Protein AF-A0A662EH16-F1 (afdb_monomer_lite)

Foldseek 3Di:
DDPPDPPPPPVPPLLLWADPVLQVVQVVCCVVVVAPWTKKFKAFAFLPGDDDPNAAADPAQDAPVVLQVVQRNFHKHKYFLVSHPDLLCCFQSQAANRDPCQCQQNVCVVVVVDPDSVRSNVSVVRHGDHHRGTGIMIMHRSNGDSDDGPDIDGDDDCPDDPPDDDPDPPPPPDPPDPPDPDDDDDDDDDDD

Sequence (192 aa):
MWELAEERCTGCGICVRVCPESEEVAERLRSLLGLTRRPVGIRLIAAGGELPKDVPEAPAPLRHCQAVHIASEGGVLLIPVEKQTCFAARAALGMAPLPEKVASGEVPYLHGLARNQQAARIMAEIPKLPPGSIRAEVVGALDRMPLEPDVVVLVVTRSKPCGSSMPSCTIEAAPGSPRTSPGCKPPAGMPR

pLDDT: mean 78.82, std 22.88, range [25.16, 98.19]

Secondary structure (DSSP, 8-state):
-----GGG----S-TTT--HHHHHHHHHHHHHHT-SSPPEEEEEEETTSPPPSSSPBPSS-B-HHHHHHHHHTT-EEEEETTTB--HHHHHHTTSSPPPHHHHTSHHHHHTTSSSSHHHHTHHHHS--PPTTSEEEEEEEEGGG-SS--SEEE------S-TTSS-SS----PPTT-----TT--PPS----

Radius of gyration: 21.5 Å; chains: 1; bounding box: 54×50×52 Å

Structure (mmCIF, N/CA/C/O backbone):
data_AF-A0A662EH16-F1
#
_entry.id   AF-A0A662EH16-F1
#
loop_
_atom_site.group_PDB
_atom_site.id
_atom_site.type_symbol
_atom_site.label_atom_id
_atom_site.label_alt_id
_atom_site.label_comp_id
_atom_site.label_asym_id
_atom_site.label_entity_id
_atom_site.label_seq_id
_atom_site.pdbx_PDB_ins_code
_atom_site.Cartn_x
_atom_site.Cartn_y
_atom_site.Cartn_z
_atom_site.occupancy
_atom_site.B_iso_or_equiv
_atom_site.auth_seq_id
_atom_site.auth_comp_id
_atom_site.auth_asym_id
_atom_site.auth_atom_id
_atom_site.pdbx_PDB_model_num
ATOM 1 N N . MET A 1 1 ? -13.873 -14.533 -10.489 1.00 25.16 1 MET A N 1
ATOM 2 C CA . MET A 1 1 ? -15.242 -14.062 -10.229 1.00 25.16 1 MET A CA 1
ATOM 3 C C . MET A 1 1 ? -15.392 -14.092 -8.720 1.00 25.16 1 MET A C 1
ATOM 5 O O . MET A 1 1 ? -15.518 -15.169 -8.161 1.00 25.16 1 MET A O 1
ATOM 9 N N . TRP A 1 2 ? -15.132 -12.969 -8.058 1.00 25.69 2 TRP A N 1
ATOM 10 C CA . TRP A 1 2 ? -15.336 -12.836 -6.620 1.00 25.69 2 TRP A CA 1
ATOM 11 C C . TRP A 1 2 ? -16.560 -11.936 -6.470 1.00 25.69 2 TRP A C 1
ATOM 13 O O . TRP A 1 2 ? -16.476 -10.729 -6.638 1.00 25.69 2 TRP A O 1
ATOM 23 N N . GLU A 1 3 ? -17.725 -12.544 -6.282 1.00 33.91 3 GLU A N 1
ATOM 24 C CA . GLU A 1 3 ? -18.880 -11.853 -5.712 1.00 33.91 3 GLU A CA 1
ATOM 25 C C . GLU A 1 3 ? -18.588 -11.712 -4.219 1.00 33.91 3 GLU A C 1
ATOM 27 O O . GLU A 1 3 ? -18.753 -12.656 -3.449 1.00 33.91 3 GLU A O 1
ATOM 32 N N . LEU A 1 4 ? -18.053 -10.559 -3.813 1.00 39.12 4 LEU A N 1
ATOM 33 C CA . LEU A 1 4 ? -17.996 -10.178 -2.406 1.00 39.12 4 LEU A CA 1
ATOM 34 C C . LEU A 1 4 ? -19.050 -9.099 -2.159 1.00 39.12 4 LEU A C 1
ATOM 36 O O . LEU A 1 4 ? -18.834 -7.925 -2.428 1.00 39.12 4 LEU A O 1
ATOM 40 N N . ALA A 1 5 ? -20.179 -9.586 -1.643 1.00 37.50 5 ALA A N 1
ATOM 41 C CA . ALA A 1 5 ? -21.040 -8.963 -0.644 1.00 37.50 5 ALA A CA 1
ATOM 42 C C . ALA A 1 5 ? -21.643 -7.576 -0.948 1.00 37.50 5 ALA A C 1
ATOM 44 O O . ALA A 1 5 ? -21.378 -6.612 -0.239 1.00 37.50 5 ALA A O 1
ATOM 45 N N . GLU A 1 6 ? -22.630 -7.522 -1.848 1.00 44.88 6 GLU A N 1
ATOM 46 C CA . GLU A 1 6 ? -23.710 -6.520 -1.723 1.00 44.88 6 GLU A CA 1
ATOM 47 C C . GLU A 1 6 ? -24.517 -6.703 -0.416 1.00 44.88 6 GLU A C 1
ATOM 49 O O . GLU A 1 6 ? -25.142 -5.766 0.073 1.00 44.88 6 GLU A O 1
ATOM 54 N N . GLU A 1 7 ? -24.456 -7.886 0.207 1.00 44.50 7 GLU A N 1
ATOM 55 C CA . GLU A 1 7 ? -25.284 -8.273 1.360 1.00 44.50 7 GLU A CA 1
ATOM 56 C C . GLU A 1 7 ? -24.856 -7.670 2.709 1.00 44.50 7 GLU A C 1
ATOM 58 O O . GLU A 1 7 ? -25.566 -7.824 3.702 1.00 44.50 7 GLU A O 1
ATOM 63 N N . ARG A 1 8 ? -23.702 -6.994 2.779 1.00 49.28 8 ARG A N 1
ATOM 64 C CA . ARG A 1 8 ? -23.211 -6.365 4.022 1.00 49.28 8 ARG A CA 1
ATOM 65 C C . ARG A 1 8 ? -23.310 -4.847 4.018 1.00 49.28 8 ARG A C 1
ATOM 67 O O . ARG A 1 8 ? -23.148 -4.231 5.062 1.00 49.28 8 ARG A O 1
ATOM 74 N N . CYS A 1 9 ? -23.654 -4.234 2.887 1.00 51.03 9 CYS A N 1
ATOM 75 C CA . CYS A 1 9 ? -23.987 -2.820 2.879 1.00 51.03 9 CYS A CA 1
ATOM 76 C C . CYS A 1 9 ? -25.271 -2.618 3.693 1.00 51.03 9 CYS A C 1
ATOM 78 O O . CYS A 1 9 ? -26.365 -2.962 3.252 1.00 51.03 9 CYS A O 1
ATOM 80 N N . THR A 1 10 ? -25.157 -2.021 4.881 1.00 58.16 10 THR A N 1
ATOM 81 C CA . THR A 1 10 ? -26.307 -1.734 5.762 1.00 58.16 10 THR A CA 1
ATOM 82 C C . THR A 1 10 ? -27.331 -0.764 5.156 1.00 58.16 10 THR A C 1
ATOM 84 O O . THR A 1 10 ? -28.332 -0.450 5.797 1.00 58.16 10 THR A O 1
ATOM 87 N N . GLY A 1 11 ? -27.095 -0.240 3.945 1.00 56.75 11 GLY A N 1
ATOM 88 C CA . GLY A 1 11 ? -28.000 0.684 3.261 1.00 56.75 11 GLY A CA 1
ATOM 89 C C . GLY A 1 11 ? -28.197 2.010 4.002 1.00 56.75 11 GLY A C 1
ATOM 90 O O . GLY A 1 11 ? -29.102 2.769 3.668 1.00 56.75 11 GLY A O 1
ATOM 91 N N . CYS A 1 12 ? -27.362 2.311 5.004 1.00 54.22 12 CYS A N 1
ATOM 92 C CA . CYS A 1 12 ? -27.558 3.444 5.909 1.00 54.22 12 CYS A CA 1
ATOM 93 C C . CYS A 1 12 ? -27.419 4.821 5.235 1.00 54.22 12 CYS A C 1
ATOM 95 O O . CYS A 1 12 ? -27.757 5.833 5.843 1.00 54.22 12 CYS A O 1
ATOM 97 N N . GLY A 1 13 ? -26.910 4.887 3.998 1.00 54.19 13 GLY A N 1
ATOM 98 C CA . GLY A 1 13 ? -26.733 6.141 3.256 1.00 54.19 13 GLY A CA 1
ATOM 99 C C . GLY A 1 13 ? -25.631 7.056 3.811 1.00 54.19 13 GLY A C 1
ATOM 100 O O . GLY A 1 13 ? -25.505 8.197 3.372 1.00 54.19 13 GLY A O 1
ATOM 101 N N . ILE A 1 14 ? -24.813 6.571 4.757 1.00 55.09 14 ILE A N 1
ATOM 102 C CA . ILE A 1 14 ? -23.719 7.325 5.404 1.00 55.09 14 ILE A CA 1
ATOM 103 C C . ILE A 1 14 ? -22.440 7.333 4.543 1.00 55.09 14 ILE A C 1
ATOM 105 O O . ILE A 1 14 ? -21.492 8.052 4.857 1.00 55.09 14 ILE A O 1
ATOM 109 N N . CYS A 1 15 ? -22.443 6.645 3.393 1.00 53.34 15 CYS A N 1
ATOM 110 C CA . CYS A 1 15 ? -21.345 6.493 2.419 1.00 53.34 15 CYS A CA 1
ATOM 111 C C . CYS A 1 15 ? -20.803 7.808 1.809 1.00 53.34 15 CYS A C 1
ATOM 113 O O . CYS A 1 15 ? -20.053 7.785 0.843 1.00 53.34 15 CYS A O 1
ATOM 115 N N . VAL A 1 16 ? -21.204 8.959 2.349 1.00 41.66 16 VAL A N 1
ATOM 116 C CA . VAL A 1 16 ? -20.694 10.295 2.031 1.00 41.66 16 VAL A CA 1
ATOM 117 C C . VAL A 1 16 ? -19.705 10.787 3.108 1.00 41.66 16 VAL A C 1
ATOM 119 O O . VAL A 1 16 ? -19.127 11.858 2.949 1.00 41.66 16 VAL A O 1
ATOM 122 N N . ARG A 1 17 ? -19.522 10.062 4.233 1.00 50.47 17 ARG A N 1
ATOM 123 C CA . ARG A 1 17 ? -18.590 10.449 5.314 1.00 50.47 17 ARG A CA 1
ATOM 124 C C . ARG A 1 17 ? -17.730 9.313 5.898 1.00 50.47 17 ARG A C 1
ATOM 126 O O . ARG A 1 17 ? -16.520 9.493 5.913 1.00 50.47 17 ARG A O 1
ATOM 133 N N . VAL A 1 18 ? -18.290 8.197 6.389 1.00 56.06 18 VAL A N 1
ATOM 134 C CA . VAL A 1 18 ? -17.536 7.065 7.006 1.00 56.06 18 VAL A CA 1
ATOM 135 C C . VAL A 1 18 ? -18.390 5.782 6.989 1.00 56.06 18 VAL A C 1
ATOM 137 O O . VAL A 1 18 ? -19.607 5.870 7.139 1.00 56.06 18 VAL A O 1
ATOM 140 N N . CYS A 1 19 ? -17.797 4.589 6.842 1.00 60.06 19 CYS A N 1
ATOM 141 C CA . CYS A 1 19 ? -18.514 3.317 7.026 1.00 60.06 19 CYS A CA 1
ATOM 142 C C . CYS A 1 19 ? -18.592 2.931 8.526 1.00 60.06 19 CYS A C 1
ATOM 144 O O . CYS A 1 19 ? -17.555 2.670 9.133 1.00 60.06 19 CYS A O 1
ATOM 146 N N . PRO A 1 20 ? -19.780 2.849 9.157 1.00 60.06 20 PRO A N 1
ATOM 147 C CA . PRO A 1 20 ? -19.890 2.580 10.598 1.00 60.06 20 PRO A CA 1
ATOM 148 C C . PRO A 1 20 ? -19.369 1.190 11.005 1.00 60.06 20 PRO A C 1
ATOM 150 O O . PRO A 1 20 ? -18.826 1.027 12.096 1.00 60.06 20 PRO A O 1
ATOM 153 N N . GLU A 1 21 ? -19.463 0.191 10.122 1.00 71.88 21 GLU A N 1
ATOM 154 C CA . GLU A 1 21 ? -18.895 -1.137 10.386 1.00 71.88 21 GLU A CA 1
ATOM 155 C C . GLU A 1 21 ? -17.361 -1.120 10.409 1.00 71.88 21 GLU A C 1
ATOM 157 O O . GLU A 1 21 ? -16.746 -1.891 11.148 1.00 71.88 21 GLU A O 1
ATOM 162 N N . SER A 1 22 ? -16.713 -0.242 9.633 1.00 77.31 22 SER A N 1
ATOM 163 C CA . SER A 1 22 ? -15.249 -0.201 9.584 1.00 77.31 22 SER A CA 1
ATOM 164 C C . SER A 1 22 ? -14.645 0.388 10.860 1.00 77.31 22 SER A C 1
ATOM 166 O O . SER A 1 22 ? -13.566 -0.046 11.265 1.00 77.31 22 SER A O 1
ATOM 168 N N . GLU A 1 23 ? -15.349 1.297 11.543 1.00 83.88 23 GLU A N 1
ATOM 169 C CA . GLU A 1 23 ? -14.963 1.802 12.868 1.00 83.88 23 GLU A CA 1
ATOM 170 C C . GLU A 1 23 ? -15.001 0.701 13.934 1.00 83.88 23 GLU A C 1
ATOM 172 O O . GLU A 1 23 ? -14.008 0.487 14.637 1.00 83.88 23 GLU A O 1
ATOM 177 N N . GLU A 1 24 ? -16.110 -0.043 14.023 1.00 86.12 24 GLU A N 1
ATOM 178 C CA . GLU A 1 24 ? -16.248 -1.137 14.991 1.00 86.12 24 GLU A CA 1
ATOM 179 C C . GLU A 1 24 ? -15.192 -2.221 14.742 1.00 86.12 24 GLU A C 1
ATOM 181 O O . GLU A 1 24 ? -14.505 -2.664 15.668 1.00 86.12 24 GLU A O 1
ATOM 186 N N . VAL A 1 25 ? -15.008 -2.619 13.479 1.00 87.50 25 VAL A N 1
ATOM 187 C CA . VAL A 1 25 ? -13.996 -3.608 13.094 1.00 87.50 25 VAL A CA 1
ATOM 188 C C . VAL A 1 25 ? -12.593 -3.106 13.425 1.00 87.50 25 VAL A C 1
ATOM 190 O O . VAL A 1 25 ? -11.789 -3.869 13.964 1.00 87.50 25 VAL A O 1
ATOM 193 N N . ALA A 1 26 ? -12.280 -1.839 13.149 1.00 89.88 26 ALA A N 1
ATOM 194 C CA . ALA A 1 26 ? -10.978 -1.268 13.467 1.00 89.88 26 ALA A CA 1
ATOM 195 C C . ALA A 1 26 ? -10.700 -1.284 14.975 1.00 89.88 26 ALA A C 1
ATOM 197 O O . ALA A 1 26 ? -9.619 -1.714 15.383 1.00 89.88 26 ALA A O 1
ATOM 198 N N . GLU A 1 27 ? -11.657 -0.875 15.808 1.00 90.81 27 GLU A N 1
ATOM 199 C CA . GLU A 1 27 ? -11.487 -0.879 17.264 1.00 90.81 27 GLU A CA 1
ATOM 200 C C . GLU A 1 27 ? -11.373 -2.303 17.820 1.00 90.81 27 GLU A C 1
ATOM 202 O O . GLU A 1 27 ? -10.512 -2.607 18.655 1.00 90.81 27 GLU A O 1
ATOM 207 N N . ARG A 1 28 ? -12.169 -3.232 17.287 1.00 91.44 28 ARG A N 1
ATOM 208 C CA . ARG A 1 28 ? -12.103 -4.645 17.662 1.00 91.44 28 ARG A CA 1
ATOM 209 C C . ARG A 1 28 ? -10.764 -5.276 17.278 1.00 91.44 28 ARG A C 1
ATOM 211 O O . ARG A 1 28 ? -10.172 -5.988 18.084 1.00 91.44 28 ARG A O 1
ATOM 218 N N . LEU A 1 29 ? -10.229 -4.972 16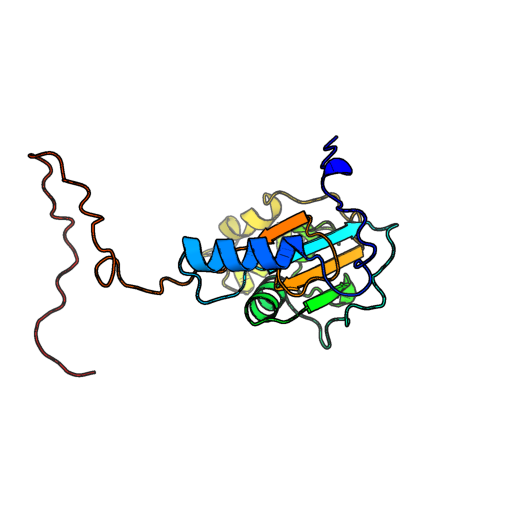.095 1.00 90.00 29 LEU A N 1
ATOM 219 C CA . LEU A 1 29 ? -8.893 -5.418 15.679 1.00 90.00 29 LEU A CA 1
ATOM 220 C C . LEU A 1 29 ? -7.796 -4.849 16.583 1.00 90.00 29 LEU A C 1
ATOM 222 O O . LEU A 1 29 ? -6.870 -5.568 16.961 1.00 90.00 29 LEU A O 1
ATOM 226 N N . ARG A 1 30 ? -7.893 -3.567 16.950 1.00 90.75 30 ARG A N 1
ATOM 227 C CA . ARG A 1 30 ? -6.900 -2.910 17.808 1.00 90.75 30 ARG A CA 1
ATOM 228 C C . ARG A 1 30 ? -6.888 -3.483 19.215 1.00 90.75 30 ARG A C 1
ATOM 230 O O . ARG A 1 30 ? -5.807 -3.781 19.721 1.00 90.75 30 ARG A O 1
ATOM 237 N N . SER A 1 31 ? -8.061 -3.661 19.815 1.00 90.38 31 SER A N 1
ATOM 238 C CA . SER A 1 31 ? -8.205 -4.208 21.165 1.00 90.38 31 SER A CA 1
ATOM 239 C C . SER A 1 31 ? -7.774 -5.675 21.244 1.00 90.38 31 SER A C 1
ATOM 241 O O . SER A 1 31 ? -6.974 -6.021 22.112 1.00 90.38 31 SER A O 1
ATOM 243 N N . LEU A 1 32 ? -8.215 -6.524 20.307 1.00 91.06 32 LEU A N 1
ATOM 244 C CA . LEU A 1 32 ? -7.889 -7.956 20.304 1.00 91.06 32 LEU A CA 1
ATOM 245 C C . LEU A 1 32 ? -6.402 -8.233 20.058 1.00 91.06 32 LEU A C 1
ATOM 247 O O . LEU A 1 32 ? -5.833 -9.132 20.674 1.00 91.06 32 LEU A O 1
ATOM 251 N N . LEU A 1 33 ? -5.769 -7.478 19.157 1.00 89.31 33 LEU A N 1
ATOM 252 C CA . LEU A 1 33 ? -4.375 -7.707 18.763 1.00 89.31 33 LEU A CA 1
ATOM 253 C C . LEU A 1 33 ? -3.381 -6.788 19.495 1.00 89.31 33 LEU A C 1
ATOM 255 O O . LEU A 1 33 ? -2.176 -6.880 19.262 1.00 89.31 33 LEU A O 1
ATOM 259 N N . GLY A 1 34 ? -3.860 -5.896 20.370 1.00 88.81 34 GLY A N 1
ATOM 260 C CA . GLY A 1 34 ? -3.022 -4.946 21.106 1.00 88.81 34 GLY A CA 1
ATOM 261 C C . GLY A 1 34 ? -2.253 -3.984 20.192 1.00 88.81 34 GLY A C 1
ATOM 262 O O . GLY A 1 34 ? -1.080 -3.687 20.444 1.00 88.81 34 GLY A O 1
ATOM 263 N N . LEU A 1 35 ? -2.883 -3.533 19.102 1.00 89.38 35 LEU A N 1
ATOM 264 C CA . LEU A 1 35 ? -2.229 -2.707 18.085 1.00 89.38 35 LEU A CA 1
ATOM 265 C C . LEU A 1 35 ? -2.027 -1.273 18.580 1.00 89.38 35 LEU A C 1
ATOM 267 O O . LEU A 1 35 ? -2.964 -0.595 18.999 1.00 89.38 35 LEU A O 1
ATOM 271 N N . THR A 1 36 ? -0.798 -0.776 18.450 1.00 90.12 36 THR A N 1
ATOM 272 C CA . THR A 1 36 ? -0.474 0.636 18.721 1.00 90.12 36 THR A CA 1
ATOM 273 C C . THR A 1 36 ? -0.875 1.550 17.564 1.00 90.12 36 THR A C 1
ATOM 275 O O . THR A 1 36 ? -1.265 2.695 17.781 1.00 90.12 36 THR A O 1
ATOM 278 N N . ARG A 1 37 ? -0.796 1.039 16.331 1.00 92.50 37 ARG A N 1
ATOM 279 C CA . ARG A 1 37 ? -1.179 1.739 15.101 1.00 92.50 37 ARG A CA 1
ATOM 280 C C . ARG A 1 37 ? -2.602 1.373 14.683 1.00 92.50 37 ARG A C 1
ATOM 282 O O . ARG A 1 37 ? -3.113 0.315 15.050 1.00 92.50 37 ARG A O 1
ATOM 289 N N . ARG A 1 38 ? -3.239 2.252 13.908 1.00 94.81 38 ARG A N 1
ATOM 290 C CA . ARG A 1 38 ? -4.561 1.989 13.326 1.00 94.81 38 ARG A CA 1
ATOM 291 C C . ARG A 1 38 ? -4.430 0.956 12.195 1.00 94.81 38 ARG A C 1
ATOM 293 O O . ARG A 1 38 ? -3.462 1.040 11.433 1.00 94.81 38 ARG A O 1
ATOM 300 N N . PRO A 1 39 ? -5.369 0.001 12.061 1.00 95.81 39 PRO A N 1
ATOM 301 C CA . PRO A 1 39 ? -5.533 -0.770 10.836 1.00 95.81 39 PRO A CA 1
ATOM 302 C C . PRO A 1 39 ? -5.698 0.167 9.638 1.00 95.81 39 PRO A C 1
ATOM 304 O O . PRO A 1 39 ? -6.329 1.219 9.749 1.00 95.81 39 PRO A O 1
ATOM 307 N N . VAL A 1 40 ? -5.122 -0.212 8.505 1.00 97.50 40 VAL A N 1
ATOM 308 C CA . VAL A 1 40 ? -5.129 0.581 7.275 1.00 97.50 40 VAL A CA 1
ATOM 309 C C . VAL A 1 40 ? -6.032 -0.097 6.260 1.00 97.50 40 VAL A C 1
ATOM 311 O O . VAL A 1 40 ? -5.809 -1.256 5.929 1.00 97.50 40 VAL A O 1
ATOM 314 N N . GLY A 1 41 ? -7.035 0.616 5.765 1.00 96.56 41 GLY A N 1
ATOM 315 C CA . GLY A 1 41 ? -7.830 0.204 4.618 1.00 96.56 41 GLY A CA 1
ATOM 316 C C . GLY A 1 41 ? -7.188 0.668 3.311 1.00 96.56 41 GLY A C 1
ATOM 317 O O . GLY A 1 41 ? -6.662 1.782 3.219 1.00 96.56 41 GLY A O 1
ATOM 318 N N . ILE A 1 42 ? -7.226 -0.200 2.304 1.00 96.94 42 ILE A N 1
ATOM 319 C CA . ILE A 1 42 ? -6.789 0.082 0.937 1.00 96.94 42 ILE A CA 1
ATOM 320 C C . ILE A 1 42 ? -7.938 -0.258 -0.006 1.00 96.94 42 ILE A C 1
ATOM 322 O O . ILE A 1 42 ? -8.475 -1.364 0.035 1.00 96.94 42 ILE A O 1
ATOM 326 N N . ARG A 1 43 ? -8.284 0.692 -0.872 1.00 95.94 43 ARG A N 1
ATOM 327 C CA . ARG A 1 43 ? -9.280 0.543 -1.936 1.00 95.94 43 ARG A CA 1
ATOM 328 C C . ARG A 1 43 ? -8.620 0.862 -3.268 1.00 95.94 43 ARG A C 1
ATOM 330 O O . ARG A 1 43 ? -8.035 1.934 -3.425 1.00 95.94 43 ARG A O 1
ATOM 337 N N . LEU A 1 44 ? -8.701 -0.057 -4.221 1.00 96.88 44 LEU A N 1
ATOM 338 C CA . LEU A 1 44 ? -8.151 0.110 -5.561 1.00 96.88 44 LEU A CA 1
ATOM 339 C C . LEU A 1 44 ? -9.243 0.624 -6.500 1.00 96.88 44 LEU A C 1
ATOM 341 O O . LEU A 1 44 ? -10.303 0.022 -6.644 1.00 96.88 44 LEU A O 1
ATOM 345 N N . ILE A 1 45 ? -8.982 1.748 -7.161 1.00 97.00 45 ILE A N 1
ATOM 346 C CA . ILE A 1 45 ? -9.913 2.341 -8.118 1.00 97.00 45 ILE A CA 1
ATOM 347 C C . ILE A 1 45 ? -9.563 1.835 -9.513 1.00 97.00 45 ILE A C 1
ATOM 349 O O . ILE A 1 45 ? -8.499 2.154 -10.050 1.00 97.00 45 ILE A O 1
ATOM 353 N N . ALA A 1 46 ? -10.467 1.054 -10.105 1.00 96.94 46 ALA A N 1
ATOM 354 C CA . ALA A 1 46 ? -10.314 0.533 -11.460 1.00 96.94 46 ALA A CA 1
ATOM 355 C C . ALA A 1 46 ? -10.117 1.660 -12.490 1.00 96.94 46 ALA A C 1
ATOM 357 O O . ALA A 1 46 ? -10.580 2.782 -12.293 1.00 96.94 46 ALA A O 1
ATOM 358 N N . ALA A 1 47 ? -9.469 1.371 -13.618 1.00 95.75 47 ALA A N 1
ATOM 359 C CA . ALA A 1 47 ? -9.126 2.371 -14.633 1.00 95.75 47 ALA A CA 1
ATOM 360 C C . ALA A 1 47 ? -10.325 3.176 -15.175 1.00 95.75 47 ALA A C 1
ATOM 362 O O . ALA A 1 47 ? -10.200 4.372 -15.439 1.00 95.75 47 ALA A O 1
ATOM 363 N N . GLY A 1 48 ? -11.492 2.535 -15.291 1.00 93.31 48 GLY A N 1
ATOM 364 C CA . GLY A 1 48 ? -12.759 3.180 -15.658 1.00 93.31 48 GLY A CA 1
ATOM 365 C C . GLY A 1 48 ? -13.602 3.666 -14.472 1.00 93.31 48 GLY A C 1
ATOM 366 O O . GLY A 1 48 ? -14.689 4.187 -14.687 1.00 93.31 48 GLY A O 1
ATOM 367 N N . GLY A 1 49 ? -13.139 3.472 -13.236 1.00 91.56 49 GLY A N 1
ATOM 368 C CA . GLY A 1 49 ? -13.858 3.852 -12.022 1.00 91.56 49 GLY A CA 1
ATOM 369 C C . GLY A 1 49 ? -13.793 5.350 -11.730 1.00 91.56 49 GLY A C 1
ATOM 370 O O . GLY A 1 49 ? -12.866 6.052 -12.146 1.00 91.56 49 GLY A O 1
ATOM 371 N N . GLU A 1 50 ? -14.776 5.837 -10.977 1.00 91.31 50 GLU A N 1
ATOM 372 C CA . GLU A 1 50 ? -14.811 7.223 -10.514 1.00 91.31 50 GLU A CA 1
ATOM 373 C C . GLU A 1 50 ? -13.845 7.445 -9.345 1.00 91.31 50 GLU A C 1
ATOM 375 O O . GLU A 1 50 ? -13.692 6.598 -8.463 1.00 91.31 50 GLU A O 1
ATOM 380 N N . LEU A 1 51 ? -13.181 8.603 -9.339 1.00 92.38 51 LEU A N 1
ATOM 381 C CA . LEU A 1 51 ? -12.346 9.016 -8.216 1.00 92.38 51 LEU A CA 1
ATOM 382 C C . LEU A 1 51 ? -13.227 9.632 -7.115 1.00 92.38 51 LEU A C 1
ATOM 384 O O . LEU A 1 51 ? -14.073 10.474 -7.432 1.00 92.38 51 LEU A O 1
ATOM 388 N N . PRO A 1 52 ? -13.011 9.279 -5.836 1.00 88.94 52 PRO A N 1
ATOM 389 C CA . PRO A 1 52 ? -13.722 9.908 -4.727 1.00 88.94 52 PRO A CA 1
ATOM 390 C C . PRO A 1 52 ? -13.389 11.403 -4.661 1.00 88.94 52 PRO A C 1
ATOM 392 O O . PRO A 1 52 ? -12.224 11.792 -4.741 1.00 88.94 52 PRO A O 1
ATOM 395 N N . LYS A 1 53 ? -14.417 12.248 -4.528 1.00 87.38 53 LYS A N 1
ATOM 396 C CA . LYS A 1 53 ? -14.279 13.720 -4.491 1.00 87.38 53 LYS A CA 1
ATOM 397 C C . LYS A 1 53 ? -14.001 14.256 -3.085 1.00 87.38 53 LYS A C 1
ATOM 399 O O . LYS A 1 53 ? -13.553 15.385 -2.925 1.00 87.38 53 LYS A O 1
ATOM 404 N N . ASP A 1 54 ? -14.318 13.451 -2.087 1.00 86.00 54 ASP A N 1
ATOM 405 C CA . ASP A 1 54 ? -14.270 13.719 -0.653 1.00 86.00 54 ASP A CA 1
ATOM 406 C C . ASP A 1 54 ? -12.958 13.257 0.001 1.00 86.00 54 ASP A C 1
ATOM 408 O O . ASP A 1 54 ? -12.664 13.633 1.135 1.00 86.00 54 ASP A O 1
ATOM 412 N N . VAL A 1 55 ? -12.133 12.494 -0.724 1.00 91.69 55 VAL A N 1
ATOM 413 C CA . VAL A 1 55 ? -10.801 12.088 -0.270 1.00 91.69 55 VAL A CA 1
ATOM 414 C C . VAL A 1 55 ? -9.750 13.062 -0.805 1.00 91.69 55 VAL A C 1
ATOM 416 O O . VAL A 1 55 ? -9.636 13.225 -2.022 1.00 91.69 55 VAL A O 1
ATOM 419 N N . PRO A 1 56 ? -8.924 13.675 0.063 1.00 93.25 56 PRO A N 1
ATOM 420 C CA . PRO A 1 56 ? -7.854 14.544 -0.396 1.00 93.25 56 PRO A CA 1
ATOM 421 C C . PRO A 1 56 ? -6.795 13.741 -1.154 1.00 93.25 56 PRO A C 1
ATOM 423 O O . PRO A 1 56 ? -6.325 12.688 -0.712 1.00 93.25 56 PRO A O 1
ATOM 426 N N . GLU A 1 57 ? -6.379 14.271 -2.298 1.00 96.00 57 GLU A N 1
ATOM 427 C CA . GLU A 1 57 ? -5.242 13.733 -3.028 1.00 96.00 57 GLU A CA 1
ATOM 428 C C . GLU A 1 57 ? -3.944 13.952 -2.242 1.00 96.00 57 GLU A C 1
ATOM 430 O O . GLU A 1 57 ? -3.766 14.967 -1.564 1.00 96.00 57 GLU A O 1
ATOM 435 N N . ALA A 1 58 ? -3.008 13.012 -2.355 1.00 95.25 58 ALA A N 1
ATOM 436 C CA . ALA A 1 58 ? -1.700 13.122 -1.734 1.00 95.25 58 ALA A CA 1
ATOM 437 C C . ALA A 1 58 ? -1.016 14.467 -2.058 1.00 95.25 58 ALA A C 1
ATOM 439 O O . ALA A 1 58 ? -0.894 14.821 -3.232 1.00 95.25 58 ALA A O 1
ATOM 440 N N . PRO A 1 59 ? -0.521 15.222 -1.060 1.00 92.06 59 PRO A N 1
ATOM 441 C CA . PRO A 1 59 ? 0.019 16.566 -1.288 1.00 92.06 59 PRO A CA 1
ATOM 442 C C . PRO A 1 59 ? 1.345 16.562 -2.064 1.00 92.06 59 PRO A C 1
ATOM 444 O O . PRO A 1 59 ? 1.691 17.550 -2.705 1.00 92.06 59 PRO A O 1
ATOM 447 N N . ALA A 1 60 ? 2.078 15.449 -2.036 1.00 95.06 60 ALA A N 1
ATOM 448 C CA . ALA A 1 60 ? 3.318 15.244 -2.773 1.00 95.06 60 ALA A CA 1
ATOM 449 C C . ALA A 1 60 ? 3.410 13.785 -3.250 1.00 95.06 60 ALA A C 1
ATOM 451 O O . ALA A 1 60 ? 2.749 12.921 -2.668 1.00 95.06 60 ALA A O 1
ATOM 452 N N . PRO A 1 61 ? 4.229 13.482 -4.274 1.00 96.56 61 PRO A N 1
ATOM 453 C CA . PRO A 1 61 ? 4.500 12.105 -4.666 1.00 96.56 61 PRO A CA 1
ATOM 454 C C . PRO A 1 61 ? 5.091 11.304 -3.499 1.00 96.56 61 PRO A C 1
ATOM 456 O O . PRO A 1 61 ? 6.025 11.754 -2.835 1.00 96.56 61 PRO A O 1
ATOM 459 N N . LEU A 1 62 ? 4.569 10.103 -3.262 1.00 96.38 62 LEU A N 1
ATOM 460 C CA . LEU A 1 62 ? 5.008 9.231 -2.175 1.00 96.38 62 LEU A CA 1
ATOM 461 C C . LEU A 1 62 ? 5.066 7.768 -2.612 1.00 96.38 62 LEU A C 1
ATOM 463 O O . LEU A 1 62 ? 4.658 7.401 -3.713 1.00 96.38 62 LEU A O 1
ATOM 467 N N . ARG A 1 63 ? 5.652 6.922 -1.768 1.00 95.88 63 ARG A N 1
ATOM 468 C CA . ARG A 1 63 ? 5.689 5.466 -1.946 1.00 95.88 63 ARG A CA 1
ATOM 469 C C . ARG A 1 63 ? 4.479 4.831 -1.263 1.00 95.88 63 ARG A C 1
ATOM 471 O O . ARG A 1 63 ? 4.053 5.304 -0.215 1.00 95.88 63 ARG A O 1
ATOM 478 N N . HIS A 1 64 ? 4.005 3.695 -1.772 1.00 96.00 64 HIS A N 1
ATOM 479 C CA . HIS A 1 64 ? 2.915 2.926 -1.149 1.00 96.00 64 HIS A CA 1
ATOM 480 C C . HIS A 1 64 ? 3.141 2.655 0.351 1.00 96.00 64 HIS A C 1
ATOM 482 O O . HIS A 1 64 ? 2.267 2.894 1.175 1.00 96.00 64 HIS A O 1
ATOM 488 N N . CYS A 1 65 ? 4.350 2.251 0.748 1.00 95.00 65 CYS A N 1
ATOM 489 C CA . CYS A 1 65 ? 4.669 2.032 2.162 1.00 95.00 65 CYS A CA 1
ATOM 490 C C . CYS A 1 65 ? 4.583 3.309 3.020 1.00 95.00 65 CYS A C 1
ATOM 492 O O . CYS A 1 65 ? 4.201 3.231 4.185 1.00 95.00 65 CYS A O 1
ATOM 494 N N . GLN A 1 66 ? 4.896 4.483 2.460 1.00 96.62 66 GLN A N 1
ATOM 495 C CA . GLN A 1 66 ? 4.715 5.763 3.153 1.00 96.62 66 GLN A CA 1
ATOM 496 C C . GLN A 1 66 ? 3.227 6.089 3.308 1.00 96.62 66 GLN A C 1
ATOM 498 O O . GLN A 1 66 ? 2.828 6.584 4.357 1.00 96.62 66 GLN A O 1
ATOM 503 N N . ALA A 1 67 ? 2.404 5.755 2.310 1.00 97.06 67 ALA A N 1
ATOM 504 C CA . ALA A 1 67 ? 0.955 5.921 2.377 1.00 97.06 67 ALA A CA 1
ATOM 505 C C . ALA A 1 67 ? 0.353 5.079 3.501 1.00 97.06 67 ALA A C 1
ATOM 507 O O . ALA A 1 67 ? -0.373 5.598 4.342 1.00 97.06 67 ALA A O 1
ATOM 508 N N . VAL A 1 68 ? 0.731 3.797 3.557 1.00 97.25 68 VAL A N 1
ATOM 509 C CA . VAL A 1 68 ? 0.322 2.875 4.625 1.00 97.25 68 VAL A CA 1
ATOM 510 C C . VAL A 1 68 ? 0.770 3.399 5.987 1.00 97.25 68 VAL A C 1
ATOM 512 O O . VAL A 1 68 ? 0.002 3.358 6.943 1.00 97.25 68 VAL A O 1
ATOM 515 N N . HIS A 1 69 ? 1.987 3.939 6.088 1.00 96.06 69 HIS A N 1
ATOM 516 C CA . HIS A 1 69 ? 2.456 4.530 7.335 1.00 96.06 69 HIS A CA 1
ATOM 517 C C . HIS A 1 69 ? 1.588 5.718 7.770 1.00 96.06 69 HIS A C 1
ATOM 519 O O . HIS A 1 69 ? 1.051 5.680 8.874 1.00 96.06 69 HIS A O 1
ATOM 525 N N . ILE A 1 70 ? 1.375 6.708 6.897 1.00 96.25 70 ILE A N 1
ATOM 526 C CA . ILE A 1 70 ? 0.531 7.888 7.166 1.00 96.25 70 ILE A CA 1
ATOM 527 C C . ILE A 1 70 ? -0.893 7.468 7.556 1.00 96.25 70 ILE A C 1
ATOM 529 O O . ILE A 1 70 ? -1.462 7.970 8.527 1.00 96.25 70 ILE A O 1
ATOM 533 N N . ALA A 1 71 ? -1.461 6.502 6.837 1.00 96.62 71 ALA A N 1
ATOM 534 C CA . ALA A 1 71 ? -2.774 5.955 7.137 1.00 96.62 71 ALA A CA 1
ATOM 535 C C . ALA A 1 71 ? -2.826 5.286 8.517 1.00 96.62 71 ALA A C 1
ATOM 537 O O . ALA A 1 71 ? -3.770 5.497 9.274 1.00 96.62 71 ALA A O 1
ATOM 538 N N . SER A 1 72 ? -1.775 4.561 8.908 1.00 95.75 72 SER A N 1
ATOM 539 C CA . SER A 1 72 ? -1.688 3.925 10.229 1.00 95.75 72 SER A CA 1
ATOM 540 C C . SER A 1 72 ? -1.643 4.931 11.393 1.00 95.75 72 SER A C 1
ATOM 542 O O . SER A 1 72 ? -1.932 4.572 12.540 1.00 95.75 72 SER A O 1
ATOM 544 N N . GLU A 1 73 ? -1.313 6.195 11.105 1.00 95.00 73 GLU A N 1
ATOM 545 C CA . GLU A 1 73 ? -1.346 7.325 12.044 1.00 95.00 73 GLU A CA 1
ATOM 546 C C . GLU A 1 73 ? -2.679 8.090 12.023 1.00 95.00 73 GLU A C 1
ATOM 548 O O . GLU A 1 73 ? -2.903 8.963 12.860 1.00 95.00 73 GLU A O 1
ATOM 553 N N . GLY A 1 74 ? -3.605 7.729 11.129 1.00 94.06 74 GLY A N 1
ATOM 554 C CA . GLY A 1 74 ? -4.936 8.331 11.039 1.00 94.06 74 GLY A CA 1
ATOM 555 C C . GLY A 1 74 ? -5.203 9.131 9.765 1.00 94.06 74 GLY A C 1
ATOM 556 O O . GLY A 1 74 ? -6.265 9.751 9.686 1.00 94.06 74 GLY A O 1
ATOM 557 N N . GLY A 1 75 ? -4.266 9.166 8.812 1.00 95.38 75 GLY A N 1
ATOM 558 C CA . GLY A 1 75 ? -4.456 9.833 7.524 1.00 95.38 75 GLY A CA 1
ATOM 559 C C . GLY A 1 75 ? -5.369 9.057 6.571 1.00 95.38 75 GLY A C 1
ATOM 560 O O . GLY A 1 75 ? -5.577 7.857 6.738 1.00 95.38 75 GLY A O 1
ATOM 561 N N . VAL A 1 76 ? -5.895 9.748 5.560 1.00 95.69 76 VAL A N 1
ATOM 562 C CA . VAL A 1 76 ? -6.643 9.173 4.430 1.00 95.69 76 VAL A CA 1
ATOM 563 C C . VAL A 1 76 ? -6.234 9.945 3.183 1.00 95.69 76 VAL A C 1
ATOM 565 O O . VAL A 1 76 ? -6.313 11.171 3.185 1.00 95.69 76 VAL A O 1
ATOM 568 N N . LEU A 1 77 ? -5.743 9.251 2.157 1.00 96.56 77 LEU A N 1
ATOM 569 C CA . LEU A 1 77 ? -5.180 9.868 0.958 1.00 96.56 77 LEU A CA 1
ATOM 570 C C . LEU A 1 77 ? -5.596 9.110 -0.302 1.00 96.56 77 LEU A C 1
ATOM 572 O O . LEU A 1 77 ? -5.542 7.880 -0.344 1.00 96.56 77 LEU A O 1
ATOM 576 N N . LEU A 1 78 ? -5.925 9.863 -1.349 1.00 97.31 78 LEU A N 1
ATOM 577 C CA . LEU A 1 78 ? -6.035 9.373 -2.718 1.00 97.31 78 LEU A CA 1
ATOM 578 C C . LEU A 1 78 ? -4.666 9.493 -3.402 1.00 97.31 78 LEU A C 1
ATOM 580 O O . LEU A 1 78 ? -4.044 10.557 -3.397 1.00 97.31 78 LEU A O 1
ATOM 584 N N . ILE A 1 79 ? -4.195 8.405 -4.004 1.00 97.56 79 ILE A N 1
ATOM 585 C CA . ILE A 1 79 ? -2.894 8.324 -4.670 1.00 97.56 79 ILE A CA 1
ATOM 586 C C . ILE A 1 79 ? -3.123 7.889 -6.119 1.00 97.56 79 ILE A C 1
ATOM 588 O O . ILE A 1 79 ? -3.273 6.693 -6.390 1.00 97.56 79 ILE A O 1
ATOM 592 N N . PRO A 1 80 ? -3.168 8.841 -7.064 1.00 97.00 80 PRO A N 1
ATOM 593 C CA . PRO A 1 80 ? -3.208 8.519 -8.481 1.00 97.00 80 PRO A CA 1
ATOM 594 C C . PRO A 1 80 ? -1.847 7.997 -8.966 1.00 97.00 80 PRO A C 1
ATOM 596 O O . PRO A 1 80 ? -0.821 8.134 -8.284 1.00 97.00 80 PRO A O 1
ATOM 599 N N . VAL A 1 81 ? -1.825 7.406 -10.163 1.00 96.50 81 VAL A N 1
ATOM 600 C CA . VAL A 1 81 ? -0.627 6.782 -10.756 1.00 96.50 81 VAL A CA 1
ATOM 601 C C . VAL A 1 81 ? 0.579 7.730 -10.783 1.00 96.50 81 VAL A C 1
ATOM 603 O O . VAL A 1 81 ? 1.716 7.307 -10.557 1.00 96.50 81 VAL A O 1
ATOM 606 N N . GLU A 1 82 ? 0.346 9.018 -11.024 1.00 95.75 82 GLU A N 1
ATOM 607 C CA . GLU A 1 82 ? 1.371 10.059 -11.138 1.00 95.75 82 GLU A CA 1
ATOM 608 C C . GLU A 1 82 ? 2.042 10.363 -9.794 1.00 95.75 82 GLU A C 1
ATOM 610 O O . GLU A 1 82 ? 3.206 10.767 -9.759 1.00 95.75 82 GLU A O 1
ATOM 615 N N . LYS A 1 83 ? 1.335 10.135 -8.680 1.00 96.69 83 LYS A N 1
ATOM 616 C CA . LYS A 1 83 ? 1.837 10.382 -7.321 1.00 96.69 83 LYS A CA 1
ATOM 617 C C . LYS A 1 83 ? 2.390 9.136 -6.638 1.00 96.69 83 LYS A C 1
ATOM 619 O O . LYS A 1 83 ? 3.037 9.267 -5.599 1.00 96.69 83 LYS A O 1
ATOM 624 N N . GLN A 1 84 ? 2.223 7.952 -7.228 1.00 96.81 84 GLN A N 1
ATOM 625 C CA . GLN A 1 84 ? 2.888 6.738 -6.766 1.00 96.81 84 GLN A CA 1
ATOM 626 C C . GLN A 1 84 ? 4.314 6.657 -7.333 1.00 96.81 84 GLN A C 1
ATOM 628 O O . GLN A 1 84 ? 4.541 6.336 -8.499 1.00 96.81 84 GLN A O 1
ATOM 633 N N . THR A 1 85 ? 5.305 6.927 -6.487 1.00 94.69 85 THR A N 1
ATOM 634 C CA . THR A 1 85 ? 6.729 6.989 -6.881 1.00 94.69 85 THR A CA 1
ATOM 635 C C . THR A 1 85 ? 7.412 5.624 -6.938 1.00 94.69 85 THR A C 1
ATOM 637 O O . THR A 1 85 ? 8.455 5.468 -7.572 1.00 94.69 85 THR A O 1
ATOM 640 N N . CYS A 1 86 ? 6.860 4.613 -6.266 1.00 91.00 86 CYS A N 1
ATOM 641 C CA . CYS A 1 86 ? 7.467 3.292 -6.222 1.00 91.00 86 CYS A CA 1
ATOM 642 C C . CYS A 1 86 ? 7.072 2.479 -7.460 1.00 91.00 86 CYS A C 1
ATOM 644 O O . CYS A 1 86 ? 5.947 1.993 -7.548 1.00 91.00 86 CYS A O 1
ATOM 646 N N . PHE A 1 87 ? 8.007 2.265 -8.391 1.00 92.69 87 PHE A N 1
ATOM 647 C CA . PHE A 1 87 ? 7.765 1.448 -9.590 1.00 92.69 87 PHE A CA 1
ATOM 648 C C . PHE A 1 87 ? 7.305 0.021 -9.271 1.00 92.69 87 PHE A C 1
ATOM 650 O O . PHE A 1 87 ? 6.446 -0.512 -9.967 1.00 92.69 87 PHE A O 1
ATOM 657 N N . ALA A 1 88 ? 7.831 -0.576 -8.196 1.00 91.06 88 ALA A N 1
ATOM 658 C CA . ALA A 1 88 ? 7.389 -1.892 -7.7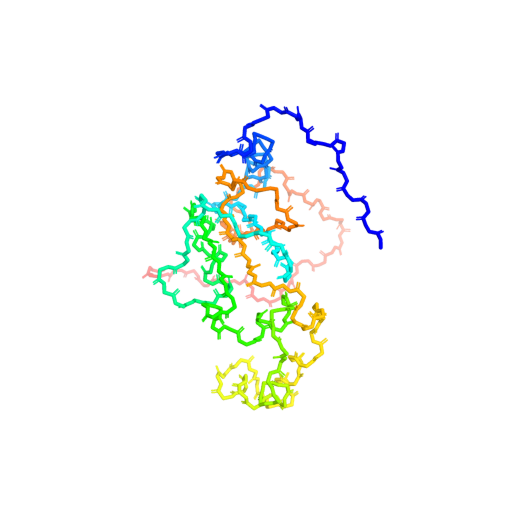46 1.00 91.06 88 ALA A CA 1
ATOM 659 C C . ALA A 1 88 ? 5.925 -1.864 -7.273 1.00 91.06 88 ALA A C 1
ATOM 661 O O . ALA A 1 88 ? 5.165 -2.758 -7.627 1.00 91.06 88 ALA A O 1
ATOM 662 N N . ALA A 1 89 ? 5.507 -0.816 -6.550 1.00 94.00 89 ALA A N 1
ATOM 663 C CA . ALA A 1 89 ? 4.112 -0.655 -6.140 1.00 94.00 89 ALA A CA 1
ATOM 664 C C . ALA A 1 89 ? 3.192 -0.403 -7.340 1.00 94.00 89 ALA A C 1
ATOM 666 O O . ALA A 1 89 ? 2.165 -1.061 -7.452 1.00 94.00 89 ALA A O 1
ATOM 667 N N . ARG A 1 90 ? 3.580 0.473 -8.281 1.00 95.56 90 ARG A N 1
ATOM 668 C CA . ARG A 1 90 ? 2.793 0.721 -9.506 1.00 95.56 90 ARG A CA 1
ATOM 669 C C . ARG A 1 90 ? 2.530 -0.568 -10.279 1.00 95.56 90 ARG A C 1
ATOM 671 O O . ARG A 1 90 ? 1.420 -0.772 -10.754 1.00 95.56 90 ARG A O 1
ATOM 678 N N . ALA A 1 91 ? 3.541 -1.427 -10.386 1.00 95.94 91 ALA A N 1
ATOM 679 C CA . ALA A 1 91 ? 3.411 -2.718 -11.044 1.00 95.94 91 ALA A CA 1
ATOM 680 C C . ALA A 1 91 ? 2.557 -3.702 -10.242 1.00 95.94 91 ALA A C 1
ATOM 682 O O . ALA A 1 91 ? 1.641 -4.297 -10.798 1.00 95.94 91 ALA A O 1
ATOM 683 N N . ALA A 1 92 ? 2.829 -3.861 -8.943 1.00 94.94 92 ALA A N 1
ATOM 684 C CA . ALA A 1 92 ? 2.091 -4.789 -8.087 1.00 94.94 92 ALA A CA 1
ATOM 685 C C . ALA A 1 92 ? 0.590 -4.456 -8.041 1.00 94.94 92 ALA A C 1
ATOM 687 O O . ALA A 1 92 ? -0.243 -5.348 -8.188 1.00 94.94 92 ALA A O 1
ATOM 688 N N . LEU A 1 93 ? 0.258 -3.168 -7.920 1.00 96.38 93 LEU A N 1
ATOM 689 C CA . LEU A 1 93 ? -1.112 -2.659 -7.841 1.00 96.38 93 LEU A CA 1
ATOM 690 C C . LEU A 1 93 ? -1.792 -2.502 -9.210 1.00 96.38 93 LEU A C 1
ATOM 692 O O . LEU A 1 93 ? -2.920 -2.033 -9.263 1.00 96.38 93 LEU A O 1
ATOM 696 N N . GLY A 1 94 ? -1.139 -2.855 -10.322 1.00 96.75 94 GLY A N 1
ATOM 697 C CA . GLY A 1 94 ? -1.755 -2.785 -11.653 1.00 96.75 94 GLY A CA 1
ATOM 698 C C . GLY A 1 94 ? -1.921 -1.369 -12.213 1.00 96.75 94 GLY A C 1
ATOM 699 O O . GLY A 1 94 ? -2.679 -1.173 -13.157 1.00 96.75 94 GLY A O 1
ATOM 700 N N . MET A 1 95 ? -1.204 -0.378 -11.675 1.00 97.31 95 MET A N 1
ATOM 701 C CA . MET A 1 95 ? -1.224 1.007 -12.165 1.00 97.31 95 MET A CA 1
ATOM 702 C C . MET A 1 95 ? -0.413 1.200 -13.449 1.00 97.31 95 MET A C 1
ATOM 704 O O . MET A 1 95 ? -0.795 1.963 -14.329 1.00 97.31 95 MET A O 1
ATOM 708 N N . ALA A 1 96 ? 0.741 0.540 -13.556 1.00 96.44 96 ALA A N 1
ATOM 709 C CA . ALA A 1 96 ? 1.645 0.663 -14.700 1.00 96.44 96 ALA A CA 1
ATOM 710 C C . ALA A 1 96 ? 2.510 -0.599 -14.843 1.00 96.44 96 ALA A C 1
ATOM 712 O O . ALA A 1 96 ? 2.730 -1.283 -13.846 1.00 96.44 96 ALA A O 1
ATOM 713 N N . PRO A 1 97 ? 3.042 -0.920 -16.037 1.00 95.94 97 PRO A N 1
ATOM 714 C CA . PRO A 1 97 ? 3.964 -2.042 -16.189 1.00 95.94 97 PRO A CA 1
ATOM 715 C C . PRO A 1 97 ? 5.256 -1.825 -15.389 1.00 95.94 97 PRO A C 1
ATOM 717 O O . PRO A 1 97 ? 5.689 -0.692 -15.159 1.00 95.94 97 PRO A O 1
ATOM 720 N N . LEU A 1 98 ? 5.893 -2.925 -14.980 1.00 95.00 98 LEU A N 1
ATOM 721 C CA . LEU A 1 98 ? 7.191 -2.871 -14.313 1.00 95.00 98 LEU A CA 1
ATOM 722 C C . LEU A 1 98 ? 8.266 -2.421 -15.321 1.00 95.00 98 LEU A C 1
ATOM 724 O O . LEU A 1 98 ? 8.419 -3.080 -16.350 1.00 95.00 98 LEU A O 1
ATOM 728 N N . PRO A 1 99 ? 9.037 -1.351 -15.050 1.00 94.75 99 PRO A N 1
ATOM 729 C CA . PRO A 1 99 ? 10.111 -0.937 -15.947 1.00 94.75 99 PRO A CA 1
ATOM 730 C C . PRO A 1 99 ? 11.189 -2.017 -16.077 1.00 94.75 99 PRO A C 1
ATOM 732 O O . PRO A 1 99 ? 11.553 -2.655 -15.086 1.00 94.75 99 PRO A O 1
ATOM 735 N N . GLU A 1 100 ? 11.770 -2.166 -17.269 1.00 93.94 100 GLU A N 1
ATOM 736 C CA . GLU A 1 100 ? 12.771 -3.204 -17.562 1.00 93.94 100 GLU A CA 1
ATOM 737 C C . GLU A 1 100 ? 13.984 -3.137 -16.624 1.00 93.94 100 GLU A C 1
ATOM 739 O O . GLU A 1 100 ? 14.418 -4.157 -16.098 1.00 93.94 100 GLU A O 1
ATOM 744 N N . LYS A 1 101 ? 14.465 -1.929 -16.302 1.00 91.75 101 LYS A N 1
ATOM 745 C CA . LYS A 1 101 ? 15.571 -1.726 -15.348 1.00 91.75 101 LYS A CA 1
ATOM 746 C C . LYS A 1 101 ? 15.246 -2.170 -13.917 1.00 91.75 101 LYS A C 1
ATOM 748 O O . LYS A 1 101 ? 16.143 -2.437 -13.120 1.00 91.75 101 LYS A O 1
ATOM 753 N N . VAL A 1 102 ? 13.963 -2.215 -13.560 1.00 91.69 102 VAL A N 1
ATOM 754 C CA . VAL A 1 102 ? 13.515 -2.742 -12.265 1.00 91.69 102 VAL A CA 1
ATOM 755 C C . VAL A 1 102 ? 13.360 -4.259 -12.351 1.00 91.69 102 VAL A C 1
ATOM 757 O O . VAL A 1 102 ? 13.789 -4.961 -11.439 1.00 91.69 102 VAL A O 1
ATOM 760 N N . ALA A 1 103 ? 12.820 -4.769 -13.461 1.00 91.75 103 ALA A N 1
ATOM 761 C CA . ALA A 1 103 ? 12.679 -6.201 -13.720 1.00 91.75 103 ALA A CA 1
ATOM 762 C C . ALA A 1 103 ? 14.036 -6.926 -13.803 1.00 91.75 103 ALA A C 1
ATOM 764 O O . ALA A 1 103 ? 14.191 -8.018 -13.262 1.00 91.75 103 ALA A O 1
ATOM 765 N N . SER A 1 104 ? 15.047 -6.296 -14.407 1.00 92.88 104 SER A N 1
ATOM 766 C CA . SER A 1 104 ? 16.409 -6.831 -14.531 1.00 92.88 104 SER A CA 1
ATOM 767 C C . SER A 1 104 ? 17.169 -6.896 -13.199 1.00 92.88 104 SER A C 1
ATOM 769 O O . SER A 1 104 ? 18.263 -7.469 -13.138 1.00 92.88 104 SER A O 1
ATOM 771 N N . GLY A 1 105 ? 16.611 -6.297 -12.141 1.00 89.94 105 GLY A N 1
ATOM 772 C CA . GLY A 1 105 ? 17.226 -6.165 -10.827 1.00 89.94 105 GLY A CA 1
ATOM 773 C C . GLY A 1 105 ? 18.251 -5.033 -10.717 1.00 89.94 105 GLY A C 1
ATOM 774 O O . GLY A 1 105 ? 18.788 -4.828 -9.633 1.00 89.94 105 GLY A O 1
ATOM 775 N N . GLU A 1 106 ? 18.521 -4.284 -11.792 1.00 91.94 106 GLU A N 1
ATOM 776 C CA . GLU A 1 106 ? 19.524 -3.209 -11.806 1.00 91.94 106 GLU A CA 1
ATOM 777 C C . GLU A 1 106 ? 19.179 -2.108 -10.795 1.00 91.94 106 GLU A C 1
ATOM 779 O O . GLU A 1 106 ? 19.944 -1.840 -9.871 1.00 91.94 106 GLU A O 1
ATOM 784 N N . VAL A 1 107 ? 17.985 -1.521 -10.909 1.00 90.06 107 VAL A N 1
ATOM 785 C CA . VAL A 1 107 ? 17.541 -0.421 -10.036 1.00 90.06 107 VAL A CA 1
ATOM 786 C C . VAL A 1 107 ? 17.407 -0.852 -8.566 1.00 90.06 107 VAL A C 1
ATOM 788 O O . VAL A 1 107 ? 17.953 -0.161 -7.705 1.00 90.06 107 VAL A O 1
ATOM 791 N N . PRO A 1 108 ? 16.743 -1.977 -8.218 1.00 87.06 108 PRO A N 1
ATOM 792 C CA . PRO A 1 108 ? 16.672 -2.412 -6.826 1.00 87.06 108 PRO A CA 1
ATOM 793 C C . PRO A 1 108 ? 18.049 -2.706 -6.220 1.00 87.06 108 PRO A C 1
ATOM 795 O O . PRO A 1 108 ? 18.266 -2.409 -5.047 1.00 87.06 108 PRO A O 1
ATOM 798 N N . TYR A 1 109 ? 18.988 -3.245 -7.004 1.00 90.62 109 TYR A N 1
ATOM 799 C CA . TYR A 1 109 ? 20.359 -3.468 -6.550 1.00 90.62 109 TYR A CA 1
ATOM 800 C C . TYR A 1 109 ? 21.110 -2.156 -6.302 1.00 90.62 109 TYR A C 1
ATOM 802 O O . TYR A 1 109 ? 21.696 -1.996 -5.234 1.00 90.62 109 TYR A O 1
ATOM 810 N N . LEU A 1 110 ? 21.030 -1.190 -7.225 1.00 90.44 110 LEU A N 1
ATOM 811 C CA . LEU A 1 110 ? 21.638 0.137 -7.055 1.00 90.44 110 LEU A CA 1
ATOM 812 C C . LEU A 1 110 ? 21.084 0.887 -5.834 1.00 90.44 110 LEU A C 1
ATOM 814 O O . LEU A 1 110 ? 21.803 1.645 -5.192 1.00 90.44 110 LEU A O 1
ATOM 818 N N . HIS A 1 111 ? 19.822 0.643 -5.477 1.00 86.56 111 HIS A N 1
ATOM 819 C CA . HIS A 1 111 ? 19.206 1.172 -4.258 1.00 86.56 111 HIS A CA 1
ATOM 820 C C . HIS A 1 111 ? 19.492 0.344 -2.992 1.00 86.56 111 HIS A C 1
ATOM 822 O O . HIS A 1 111 ? 18.923 0.636 -1.942 1.00 86.56 111 HIS A O 1
ATOM 828 N N . GLY A 1 112 ? 20.343 -0.684 -3.066 1.00 89.12 112 GLY A N 1
ATOM 829 C CA . GLY A 1 112 ? 20.727 -1.507 -1.917 1.00 89.12 112 GLY A CA 1
ATOM 830 C C . GLY A 1 112 ? 19.619 -2.427 -1.395 1.00 89.12 112 GLY A C 1
ATOM 831 O O . GLY A 1 112 ? 19.703 -2.904 -0.267 1.00 89.12 112 GLY A O 1
ATOM 832 N N . LEU A 1 113 ? 18.577 -2.696 -2.190 1.00 86.38 113 LEU A N 1
ATOM 833 C CA . LEU A 1 113 ? 17.444 -3.543 -1.785 1.00 86.38 113 LEU A CA 1
ATOM 834 C C . LEU A 1 113 ? 17.764 -5.043 -1.839 1.00 86.38 113 LEU A C 1
ATOM 836 O O . LEU A 1 113 ? 16.992 -5.857 -1.336 1.00 86.38 113 LEU A O 1
ATOM 840 N N . ALA A 1 114 ? 18.879 -5.426 -2.461 1.00 90.00 114 ALA A N 1
ATOM 841 C CA . ALA A 1 114 ? 19.315 -6.810 -2.561 1.00 90.00 114 ALA A CA 1
ATOM 842 C C . ALA A 1 114 ? 20.841 -6.912 -2.516 1.00 90.00 114 ALA A C 1
ATOM 844 O O . ALA A 1 114 ? 21.550 -6.007 -2.948 1.00 90.00 114 ALA A O 1
ATOM 845 N N . ARG A 1 115 ? 21.345 -8.067 -2.064 1.00 91.38 115 ARG A N 1
ATOM 846 C CA . ARG A 1 115 ? 22.790 -8.357 -1.981 1.00 91.38 115 ARG A CA 1
ATOM 847 C C . ARG A 1 115 ? 23.518 -8.298 -3.329 1.00 91.38 115 ARG A C 1
ATOM 849 O O . ARG A 1 115 ? 24.718 -8.074 -3.369 1.00 91.38 115 ARG A O 1
ATOM 856 N N . ASN A 1 116 ? 22.810 -8.598 -4.417 1.00 93.75 116 ASN A N 1
ATOM 857 C CA . ASN A 1 116 ? 23.319 -8.580 -5.783 1.00 93.75 116 ASN A CA 1
ATOM 858 C C . ASN A 1 116 ? 22.154 -8.421 -6.773 1.00 93.75 116 ASN A C 1
ATOM 860 O O . ASN A 1 116 ? 20.993 -8.652 -6.423 1.00 93.75 116 ASN A O 1
ATOM 864 N N . GLN A 1 117 ? 22.471 -8.057 -8.016 1.00 92.56 117 GLN A N 1
ATOM 865 C CA . GLN A 1 117 ? 21.475 -7.853 -9.070 1.00 92.56 117 GLN A CA 1
ATOM 866 C C . GLN A 1 117 ? 20.641 -9.108 -9.361 1.00 92.56 117 GLN A C 1
ATOM 868 O O . GLN A 1 117 ? 19.440 -9.006 -9.596 1.00 92.56 117 GLN A O 1
ATOM 873 N N . GLN A 1 118 ? 21.243 -10.298 -9.292 1.00 92.25 118 GLN A N 1
ATOM 874 C CA . GLN A 1 118 ? 20.517 -11.547 -9.515 1.00 92.25 118 GLN A CA 1
ATOM 875 C C . GLN A 1 118 ? 19.401 -11.746 -8.480 1.00 92.25 118 GLN A C 1
ATOM 877 O O . GLN A 1 118 ? 18.295 -12.126 -8.844 1.00 92.25 118 GLN A O 1
ATOM 882 N N . ALA A 1 119 ? 19.658 -11.442 -7.206 1.00 92.19 119 ALA A N 1
ATOM 883 C CA . ALA A 1 119 ? 18.645 -11.488 -6.156 1.00 92.19 119 ALA A CA 1
ATOM 884 C C . ALA A 1 119 ? 17.570 -10.401 -6.341 1.00 92.19 119 ALA A C 1
ATOM 886 O O . ALA A 1 119 ? 16.403 -10.635 -6.044 1.00 92.19 119 ALA A O 1
ATOM 887 N N . ALA A 1 120 ? 17.936 -9.234 -6.876 1.00 91.81 120 ALA A N 1
ATOM 888 C CA . ALA A 1 120 ? 16.996 -8.152 -7.163 1.00 91.81 120 ALA A CA 1
ATOM 889 C C . ALA A 1 120 ? 15.983 -8.477 -8.280 1.00 91.81 120 ALA A C 1
ATOM 891 O O . ALA A 1 120 ? 14.922 -7.852 -8.327 1.00 91.81 120 ALA A O 1
ATOM 892 N N . ARG A 1 121 ? 16.258 -9.470 -9.142 1.00 92.62 121 ARG A N 1
ATOM 893 C CA . ARG A 1 121 ? 15.323 -9.928 -10.191 1.00 92.62 121 ARG A CA 1
ATOM 894 C C . ARG A 1 121 ? 14.019 -10.501 -9.644 1.00 92.62 121 ARG A C 1
ATOM 896 O O . ARG A 1 121 ? 13.042 -10.547 -10.383 1.00 92.62 121 ARG A O 1
ATOM 903 N N . ILE A 1 122 ? 13.960 -10.831 -8.350 1.00 90.62 122 ILE A N 1
ATOM 904 C CA . ILE A 1 122 ? 12.722 -11.249 -7.676 1.00 90.62 122 ILE A CA 1
ATOM 905 C C . ILE A 1 122 ? 11.565 -10.264 -7.906 1.00 90.62 122 ILE A C 1
ATOM 907 O O . ILE A 1 122 ? 10.408 -10.665 -7.946 1.00 90.62 122 ILE A O 1
ATOM 911 N N . MET A 1 123 ? 11.858 -8.979 -8.150 1.00 88.75 123 MET A N 1
ATOM 912 C CA . MET A 1 123 ? 10.854 -7.965 -8.491 1.00 88.75 123 MET A CA 1
ATOM 913 C C . MET A 1 123 ? 10.029 -8.325 -9.739 1.00 88.75 123 MET A C 1
ATOM 915 O O . MET A 1 123 ? 8.837 -8.009 -9.806 1.00 88.75 123 MET A O 1
ATOM 919 N N . ALA A 1 124 ? 10.626 -9.014 -10.717 1.00 90.69 124 ALA A N 1
ATOM 920 C C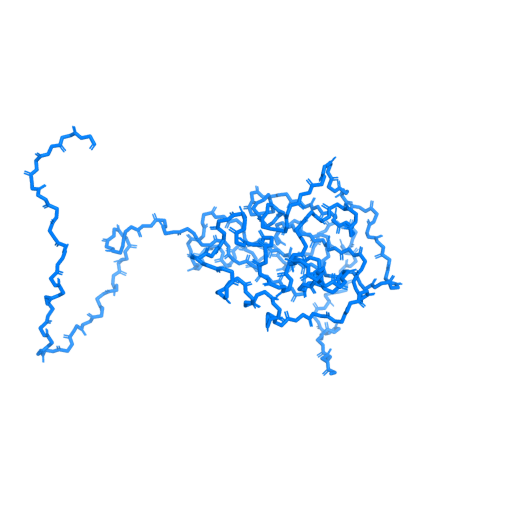A . ALA A 1 124 ? 9.926 -9.503 -11.902 1.00 90.69 124 ALA A CA 1
ATOM 921 C C . ALA A 1 124 ? 8.919 -10.616 -11.565 1.00 90.69 124 ALA A C 1
ATOM 923 O O . ALA A 1 124 ? 7.850 -10.664 -12.172 1.00 90.69 124 ALA A O 1
ATOM 924 N N . GLU A 1 125 ? 9.199 -11.423 -10.541 1.00 90.06 125 GLU A N 1
ATOM 925 C CA . GLU A 1 125 ? 8.408 -12.596 -10.141 1.00 90.06 125 GLU A CA 1
ATOM 926 C C . GLU A 1 125 ? 7.264 -12.272 -9.169 1.00 90.06 125 GLU A C 1
ATOM 928 O O . GLU A 1 125 ? 6.337 -13.064 -9.032 1.00 90.06 125 GLU A O 1
ATOM 933 N N . ILE A 1 126 ? 7.291 -11.101 -8.515 1.00 89.19 126 ILE A N 1
ATOM 934 C CA . ILE A 1 126 ? 6.208 -10.663 -7.615 1.00 89.19 126 ILE A CA 1
ATOM 935 C C . ILE A 1 126 ? 4.854 -10.752 -8.349 1.00 89.19 126 ILE A C 1
ATOM 937 O O . ILE A 1 126 ? 4.761 -10.240 -9.467 1.00 89.19 126 ILE A O 1
ATOM 941 N N . PRO A 1 127 ? 3.797 -11.334 -7.758 1.00 92.19 127 PRO A N 1
ATOM 942 C CA . PRO A 1 127 ? 2.459 -11.293 -8.340 1.00 92.19 127 PRO A CA 1
ATOM 943 C C . PRO A 1 127 ? 1.999 -9.851 -8.590 1.00 92.19 127 PRO A C 1
ATOM 945 O O . PRO A 1 127 ? 2.132 -8.988 -7.724 1.00 92.19 127 PRO A O 1
ATOM 948 N N . LYS A 1 128 ? 1.483 -9.580 -9.789 1.00 94.50 128 LYS A N 1
ATOM 949 C CA . LYS A 1 128 ? 1.064 -8.241 -10.225 1.00 94.50 128 LYS A CA 1
ATOM 950 C C . LYS A 1 128 ? -0.359 -8.300 -10.746 1.00 94.50 128 LYS A C 1
ATOM 952 O O . LYS A 1 128 ? -0.718 -9.243 -11.451 1.00 94.50 128 LYS A O 1
ATOM 957 N N . LEU A 1 129 ? -1.142 -7.272 -10.441 1.00 96.25 129 LEU A N 1
ATOM 958 C CA . LEU A 1 129 ? -2.399 -7.040 -11.143 1.00 96.25 129 LEU A CA 1
ATOM 959 C C . LEU A 1 129 ? -2.128 -6.653 -12.609 1.00 96.25 129 LEU A C 1
ATOM 961 O O . LEU A 1 129 ? -1.036 -6.161 -12.921 1.00 96.25 129 LEU A O 1
ATOM 965 N N . PRO A 1 130 ? -3.096 -6.857 -13.523 1.00 96.81 130 PRO A N 1
ATOM 966 C CA . PRO A 1 130 ? -2.930 -6.488 -14.923 1.00 96.81 130 PRO A CA 1
ATOM 967 C C . PRO A 1 130 ? -2.511 -5.013 -15.065 1.00 96.81 130 PRO A C 1
ATOM 969 O O . PRO A 1 130 ? -3.129 -4.147 -14.437 1.00 96.81 130 PRO A O 1
ATOM 972 N N . PRO A 1 131 ? -1.474 -4.690 -15.855 1.00 96.75 131 PRO A N 1
ATOM 973 C CA . PRO A 1 131 ? -1.029 -3.311 -16.021 1.00 96.75 131 PRO A CA 1
ATOM 974 C C . PRO A 1 131 ? -2.139 -2.410 -16.570 1.00 96.75 131 PRO A C 1
ATOM 976 O O .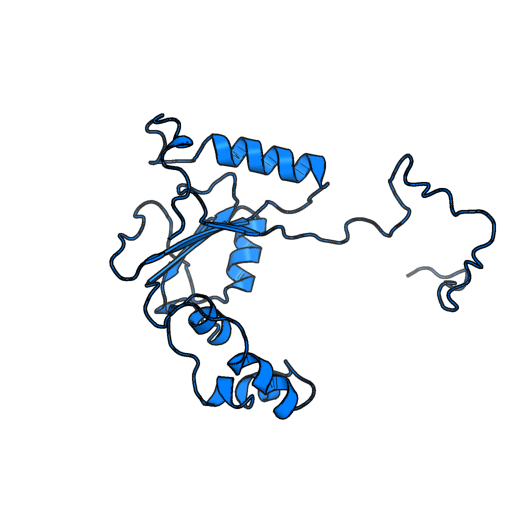 PRO A 1 131 ? -2.815 -2.772 -17.529 1.00 96.75 131 PRO A O 1
ATOM 979 N N . GLY A 1 132 ? -2.308 -1.229 -15.975 1.00 97.00 132 GLY A N 1
ATOM 980 C CA . GLY A 1 132 ? -3.346 -0.274 -16.361 1.00 97.00 132 GLY A CA 1
ATOM 981 C C . GLY A 1 132 ? -4.757 -0.668 -15.920 1.00 97.00 132 GLY A C 1
ATOM 982 O O . GLY A 1 132 ? -5.710 -0.044 -16.370 1.00 97.00 132 GLY A O 1
ATOM 983 N N . SER A 1 133 ? -4.917 -1.679 -15.057 1.00 97.62 133 SER A N 1
ATOM 984 C CA . SER A 1 133 ? -6.225 -2.042 -14.491 1.00 97.62 133 SER A CA 1
ATOM 985 C C . SER A 1 133 ? -6.686 -1.089 -13.387 1.00 97.62 133 SER A C 1
ATOM 987 O O . SER A 1 133 ? -7.891 -0.950 -13.187 1.00 97.62 133 SER A O 1
ATOM 989 N N . ILE A 1 134 ? -5.758 -0.401 -12.714 1.00 98.19 134 ILE A N 1
ATOM 990 C CA . ILE A 1 134 ? -6.020 0.507 -11.588 1.00 98.19 134 ILE A CA 1
ATOM 991 C C . ILE A 1 134 ? -5.523 1.919 -11.930 1.00 98.19 134 ILE A C 1
ATOM 993 O O . ILE A 1 134 ? -4.387 2.086 -12.362 1.00 98.19 134 ILE A O 1
ATOM 997 N N . ARG A 1 135 ? -6.346 2.955 -11.718 1.00 97.38 135 ARG A N 1
ATOM 998 C CA . ARG A 1 135 ? -5.962 4.372 -11.932 1.00 97.38 135 ARG A CA 1
ATOM 999 C C . ARG A 1 135 ? -5.550 5.105 -10.659 1.00 97.38 135 ARG A C 1
ATOM 1001 O O . ARG A 1 135 ? -4.912 6.151 -10.734 1.00 97.38 135 ARG A O 1
ATOM 1008 N N . ALA A 1 136 ? -5.951 4.603 -9.498 1.00 97.25 136 ALA A N 1
ATOM 1009 C CA . ALA A 1 136 ? -5.603 5.189 -8.213 1.00 97.25 136 ALA A CA 1
ATOM 1010 C C . ALA A 1 136 ? -5.806 4.179 -7.085 1.00 97.25 136 ALA A C 1
ATOM 1012 O O . ALA A 1 136 ? -6.574 3.229 -7.218 1.00 97.25 136 ALA A O 1
ATOM 1013 N N . GLU A 1 137 ? -5.156 4.422 -5.957 1.00 97.19 137 GLU A N 1
ATOM 1014 C CA . GLU A 1 137 ? -5.466 3.767 -4.689 1.00 97.19 137 GLU A CA 1
ATOM 1015 C C . GLU A 1 137 ? -5.945 4.811 -3.678 1.00 97.19 137 GLU A C 1
ATOM 1017 O O . GLU A 1 137 ? -5.456 5.941 -3.660 1.00 97.19 137 GLU A O 1
ATOM 1022 N N . VAL A 1 138 ? -6.891 4.437 -2.825 1.00 97.19 138 VAL A N 1
ATOM 1023 C CA . VAL A 1 138 ? -7.206 5.172 -1.600 1.00 97.19 138 VAL A CA 1
ATOM 1024 C C . VAL A 1 138 ? -6.625 4.384 -0.447 1.00 97.19 138 VAL A C 1
ATOM 1026 O O . VAL A 1 138 ? -6.959 3.214 -0.263 1.00 97.19 138 VAL A O 1
ATOM 1029 N N . VAL A 1 139 ? -5.756 5.027 0.323 1.00 97.44 139 VAL A N 1
ATOM 1030 C CA . VAL A 1 139 ? -5.103 4.431 1.488 1.00 97.44 139 VAL A CA 1
ATOM 1031 C C . VAL A 1 139 ? -5.455 5.280 2.695 1.00 97.44 139 VAL A C 1
ATOM 1033 O O . VAL A 1 139 ? -5.182 6.482 2.714 1.00 97.44 139 VAL A O 1
ATOM 1036 N N . GLY A 1 140 ? -6.074 4.676 3.703 1.00 96.19 140 GLY A N 1
ATOM 1037 C CA . GLY A 1 140 ? -6.528 5.417 4.870 1.00 96.19 140 GLY A CA 1
ATOM 1038 C C . GLY A 1 140 ? -6.660 4.575 6.123 1.00 96.19 140 GLY A C 1
ATOM 1039 O O . GLY A 1 140 ? -6.649 3.349 6.070 1.00 96.19 140 GLY A O 1
ATOM 1040 N N . ALA A 1 141 ? -6.752 5.232 7.274 1.00 95.69 141 ALA A N 1
ATOM 1041 C CA . ALA A 1 141 ? -7.117 4.548 8.506 1.00 95.69 141 ALA A CA 1
ATOM 1042 C C . ALA A 1 141 ? -8.497 3.901 8.343 1.00 95.69 141 ALA A C 1
ATOM 1044 O O . ALA A 1 141 ? -9.434 4.553 7.884 1.00 95.69 141 ALA A O 1
ATOM 1045 N N . LEU A 1 142 ? -8.620 2.630 8.725 1.00 94.44 142 LEU A N 1
ATOM 1046 C CA . LEU A 1 142 ? -9.843 1.850 8.528 1.00 94.44 142 LEU A CA 1
ATOM 1047 C C . LEU A 1 142 ? -11.068 2.494 9.202 1.00 94.44 142 LEU A C 1
ATOM 1049 O O . LEU A 1 142 ? -12.163 2.470 8.651 1.00 94.44 142 LEU A O 1
ATOM 1053 N N . ASP A 1 143 ? -10.863 3.134 10.353 1.00 91.38 143 ASP A N 1
ATOM 1054 C CA . ASP A 1 143 ? -11.895 3.838 11.123 1.00 91.38 143 ASP A CA 1
ATOM 1055 C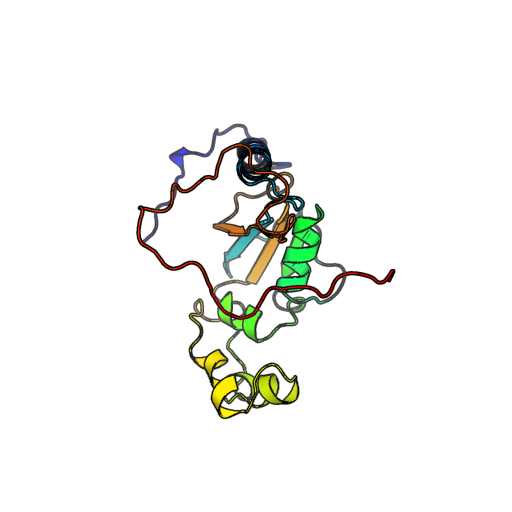 C . ASP A 1 143 ? -12.213 5.253 10.614 1.00 91.38 143 ASP A C 1
ATOM 1057 O O . ASP A 1 143 ? -12.942 5.998 11.254 1.00 91.38 143 ASP A O 1
ATOM 1061 N N . ARG A 1 144 ? -11.620 5.677 9.497 1.00 89.94 144 ARG A N 1
ATOM 1062 C CA . ARG A 1 144 ? -11.844 7.004 8.895 1.00 89.94 144 ARG A CA 1
ATOM 1063 C C . ARG A 1 144 ? -12.053 6.939 7.391 1.00 89.94 144 ARG A C 1
ATOM 1065 O O . ARG A 1 144 ? -12.125 7.973 6.732 1.00 89.94 144 ARG A O 1
ATOM 1072 N N . MET A 1 145 ? -12.065 5.735 6.831 1.00 85.94 145 MET A N 1
ATOM 1073 C CA . MET A 1 145 ? -12.140 5.545 5.397 1.00 85.94 145 MET A CA 1
ATOM 1074 C C . MET A 1 145 ? -13.583 5.793 4.930 1.00 85.94 145 MET A C 1
ATOM 1076 O O . MET A 1 145 ? -14.508 5.191 5.480 1.00 85.94 145 MET A O 1
ATOM 1080 N N . PRO A 1 146 ? -13.801 6.654 3.920 1.00 82.69 146 PRO A N 1
ATOM 1081 C CA . PRO A 1 146 ? -15.144 6.919 3.398 1.00 82.69 146 PRO A CA 1
ATOM 1082 C C . PRO A 1 146 ? -15.646 5.811 2.460 1.00 82.69 146 PRO A C 1
ATOM 1084 O O . PRO A 1 146 ? -16.808 5.801 2.067 1.00 82.69 146 PRO A O 1
ATOM 1087 N N . LEU A 1 147 ? -14.765 4.877 2.096 1.00 85.38 147 LEU A N 1
ATOM 1088 C CA . LEU A 1 147 ? -15.009 3.787 1.161 1.00 85.38 147 LEU A CA 1
ATOM 1089 C C . LEU A 1 147 ? -14.805 2.449 1.866 1.00 85.38 147 LEU A C 1
ATOM 1091 O O . LEU A 1 147 ? -13.959 2.335 2.754 1.00 85.38 147 LEU A O 1
ATOM 1095 N N . GLU A 1 148 ? -15.518 1.425 1.408 1.00 87.25 148 GLU A N 1
ATOM 1096 C CA . GLU A 1 148 ? -15.227 0.051 1.803 1.00 87.25 148 GLU A CA 1
ATOM 1097 C C . GLU A 1 148 ? -13.858 -0.379 1.236 1.00 87.25 148 GLU A C 1
ATOM 1099 O O . GLU A 1 148 ? -13.611 -0.210 0.035 1.00 87.25 148 GLU A O 1
ATOM 1104 N N . PRO A 1 149 ? -12.936 -0.882 2.076 1.00 91.88 149 PRO A N 1
ATOM 1105 C CA . PRO A 1 149 ? -11.624 -1.325 1.624 1.00 91.88 149 PRO A CA 1
ATOM 1106 C C . PRO A 1 149 ? -11.691 -2.702 0.957 1.00 91.88 149 PRO A C 1
ATOM 1108 O O . PRO A 1 149 ? -12.378 -3.600 1.432 1.00 91.88 149 PRO A O 1
ATOM 1111 N N . ASP A 1 150 ? -10.869 -2.911 -0.070 1.00 93.56 150 ASP A N 1
ATOM 1112 C CA . ASP A 1 150 ? -10.648 -4.243 -0.651 1.00 93.56 150 ASP A CA 1
ATOM 1113 C C . ASP A 1 150 ? -9.660 -5.058 0.195 1.00 93.56 150 ASP A C 1
ATOM 1115 O O . ASP A 1 150 ? -9.704 -6.286 0.243 1.00 93.56 150 ASP A O 1
ATOM 1119 N N . VAL A 1 151 ? -8.723 -4.361 0.849 1.00 94.38 151 VAL A N 1
ATOM 1120 C CA . VAL A 1 151 ? -7.655 -4.959 1.651 1.00 94.38 151 VAL A CA 1
ATOM 1121 C C . VAL A 1 151 ? -7.486 -4.180 2.949 1.00 94.38 151 VAL A C 1
ATOM 1123 O O . VAL A 1 151 ? -7.429 -2.951 2.951 1.00 94.38 151 VAL A O 1
ATOM 1126 N N . VAL A 1 152 ? -7.333 -4.908 4.055 1.00 95.50 152 VAL A N 1
ATOM 1127 C CA . VAL A 1 152 ? -6.953 -4.344 5.354 1.00 95.50 152 VAL A CA 1
ATOM 1128 C C . VAL A 1 152 ? -5.523 -4.757 5.693 1.00 95.50 152 VAL A C 1
ATOM 1130 O O . VAL A 1 152 ? -5.196 -5.942 5.741 1.00 95.50 152 VAL A O 1
ATOM 1133 N N . VAL A 1 153 ? -4.665 -3.774 5.957 1.00 95.56 153 VAL A N 1
ATOM 1134 C CA . VAL A 1 153 ? -3.267 -3.949 6.357 1.00 95.56 153 VAL A CA 1
ATOM 1135 C C . VAL A 1 153 ? -3.110 -3.622 7.837 1.00 95.56 153 VAL A C 1
ATOM 1137 O O . VAL A 1 153 ? -3.479 -2.545 8.306 1.00 95.56 153 VAL A O 1
ATOM 1140 N N . LEU A 1 154 ? -2.510 -4.547 8.585 1.00 94.75 154 LEU A N 1
ATOM 1141 C CA . LEU A 1 154 ? -2.188 -4.356 9.996 1.00 94.75 154 LEU A CA 1
ATOM 1142 C C . LEU A 1 154 ? -0.711 -3.997 10.150 1.00 94.75 154 LEU A C 1
ATOM 1144 O O . LEU A 1 154 ? 0.172 -4.805 9.864 1.00 94.75 154 LEU A O 1
ATOM 1148 N N . VAL A 1 155 ? -0.433 -2.788 10.641 1.00 90.81 155 VAL A N 1
ATOM 1149 C CA . VAL A 1 155 ? 0.931 -2.371 10.986 1.00 90.81 155 VAL A CA 1
ATOM 1150 C C . VAL A 1 155 ? 1.227 -2.803 12.417 1.00 90.81 155 VAL A C 1
ATOM 1152 O O . VAL A 1 155 ? 0.899 -2.114 13.384 1.00 90.81 155 VAL A O 1
ATOM 1155 N N . VAL A 1 156 ? 1.849 -3.972 12.548 1.00 88.56 156 VAL A N 1
ATOM 1156 C CA . VAL A 1 156 ? 2.251 -4.529 13.840 1.00 88.56 156 VAL A CA 1
ATOM 1157 C C . VAL A 1 156 ? 3.673 -4.095 14.181 1.00 88.56 156 VAL A C 1
ATOM 1159 O O . VAL A 1 156 ? 4.631 -4.380 13.465 1.00 88.56 156 VAL A O 1
ATOM 1162 N N . THR A 1 157 ? 3.833 -3.403 15.303 1.00 74.50 157 THR A N 1
ATOM 1163 C CA . THR A 1 157 ? 5.141 -3.219 15.933 1.00 74.50 157 THR A CA 1
ATOM 1164 C C . THR A 1 157 ? 5.295 -4.273 17.020 1.00 74.50 157 THR A C 1
ATOM 1166 O O . THR A 1 157 ? 4.323 -4.633 17.686 1.00 74.50 157 THR A O 1
ATOM 1169 N N . ARG A 1 158 ? 6.513 -4.793 17.222 1.00 64.00 158 ARG A N 1
ATOM 1170 C CA . ARG A 1 158 ? 6.831 -5.596 18.412 1.00 64.00 158 ARG A CA 1
ATOM 1171 C C . ARG A 1 158 ? 6.755 -4.675 19.629 1.00 64.00 158 ARG A C 1
ATOM 1173 O O . ARG A 1 158 ? 7.766 -4.141 20.065 1.00 64.00 158 ARG A O 1
ATOM 1180 N N . SER A 1 159 ? 5.548 -4.433 20.132 1.00 51.03 159 SER A N 1
ATOM 1181 C CA . SER A 1 159 ? 5.314 -3.487 21.225 1.00 51.03 159 SER A CA 1
ATOM 1182 C C . SER A 1 159 ? 5.776 -4.034 22.574 1.00 51.03 159 SER A C 1
ATOM 1184 O O . SER A 1 159 ? 5.897 -3.268 23.526 1.00 51.03 159 SER A O 1
ATOM 1186 N N . LYS A 1 160 ? 6.100 -5.332 22.666 1.00 48.59 160 LYS A N 1
ATOM 1187 C CA . LYS A 1 160 ? 6.688 -5.944 23.859 1.00 48.59 160 LYS A CA 1
ATOM 1188 C C . LYS A 1 160 ? 7.722 -7.008 23.487 1.00 48.59 160 LYS A C 1
ATOM 1190 O O . LYS A 1 160 ? 7.447 -7.813 22.592 1.00 48.59 160 LYS A O 1
ATOM 1195 N N . PRO A 1 161 ? 8.895 -7.062 24.153 1.00 50.41 161 PRO A N 1
ATOM 1196 C CA . PRO A 1 161 ? 9.706 -8.271 24.129 1.00 50.41 161 PRO A CA 1
ATOM 1197 C C . PRO A 1 161 ? 8.815 -9.440 24.555 1.00 50.41 161 PRO A C 1
ATOM 1199 O O . PRO A 1 161 ? 7.969 -9.290 25.441 1.00 50.41 161 PRO A O 1
ATOM 1202 N N . CYS A 1 162 ? 8.978 -10.585 23.895 1.00 47.34 162 CYS A N 1
ATOM 1203 C CA . CYS A 1 162 ? 8.320 -11.831 24.272 1.00 47.34 162 CYS A CA 1
ATOM 1204 C C . CYS A 1 162 ? 8.630 -12.104 25.756 1.00 47.34 162 CYS A C 1
ATOM 1206 O O . CYS A 1 162 ? 9.727 -12.552 26.072 1.00 47.34 162 CYS A O 1
ATOM 1208 N N . GLY A 1 163 ? 7.722 -11.731 26.665 1.00 49.69 163 GLY A N 1
ATOM 1209 C CA . GLY A 1 163 ? 7.928 -11.862 28.110 1.00 49.69 163 GLY A CA 1
ATOM 1210 C C . GLY A 1 163 ? 7.358 -10.766 29.018 1.00 49.69 163 GLY A C 1
ATOM 1211 O O . GLY A 1 163 ? 7.245 -11.029 30.207 1.00 49.69 163 GLY A O 1
ATOM 1212 N N . SER A 1 164 ? 6.977 -9.571 28.538 1.00 42.78 164 SER A N 1
ATOM 1213 C CA . SER A 1 164 ? 6.637 -8.476 29.479 1.00 42.78 164 SER A CA 1
ATOM 1214 C C . SER A 1 164 ? 5.153 -8.228 29.777 1.00 42.78 164 SER A C 1
ATOM 1216 O O . SER A 1 164 ? 4.875 -7.486 30.712 1.00 42.78 164 SER A O 1
ATOM 1218 N N . SER A 1 165 ? 4.183 -8.831 29.071 1.00 44.03 165 SER A N 1
ATOM 1219 C CA . SER A 1 165 ? 2.773 -8.786 29.523 1.00 44.03 165 SER A CA 1
ATOM 1220 C C . SER A 1 165 ? 1.835 -9.782 28.814 1.00 44.03 165 SER A C 1
ATOM 1222 O O . SER A 1 165 ? 0.880 -9.386 28.144 1.00 44.03 165 SER A O 1
ATOM 1224 N N . MET A 1 166 ? 2.058 -11.083 28.957 1.00 39.06 166 MET A N 1
ATOM 1225 C CA . MET A 1 166 ? 0.949 -12.030 28.802 1.00 39.06 166 MET A CA 1
ATOM 1226 C C . MET A 1 166 ? 0.678 -12.654 30.168 1.00 39.06 166 MET A C 1
ATOM 1228 O O . MET A 1 166 ? 1.510 -13.438 30.623 1.00 39.06 166 MET A O 1
ATOM 1232 N N . PRO A 1 167 ? -0.451 -12.362 30.840 1.00 44.22 167 PRO A N 1
ATOM 1233 C CA . PRO A 1 167 ? -0.949 -13.309 31.816 1.00 44.22 167 PRO A CA 1
ATOM 1234 C C . PRO A 1 167 ? -1.353 -14.565 31.027 1.00 44.22 167 PRO A C 1
ATOM 1236 O O . PRO A 1 167 ? -2.247 -14.512 30.189 1.00 44.22 167 PRO A O 1
ATOM 1239 N N . SER A 1 168 ? -0.653 -15.675 31.275 1.00 38.41 168 SER A N 1
ATOM 1240 C CA . SER A 1 168 ? -0.991 -17.059 30.883 1.00 38.41 168 SER A CA 1
ATOM 1241 C C . SER A 1 168 ? -0.546 -17.649 29.536 1.00 38.41 168 SER A C 1
ATOM 1243 O O . SER A 1 168 ? -0.899 -18.794 29.272 1.00 38.41 168 SER A O 1
ATOM 1245 N N . CYS A 1 169 ? 0.329 -17.027 28.732 1.00 35.75 169 CYS A N 1
ATOM 1246 C CA . CYS A 1 169 ? 0.990 -17.786 27.648 1.00 35.75 169 CYS A CA 1
ATOM 1247 C C . CYS A 1 169 ? 2.157 -18.640 28.18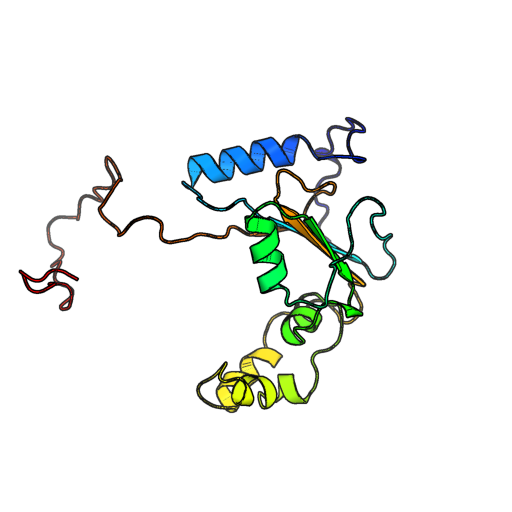2 1.00 35.75 169 CYS A C 1
ATOM 1249 O O . CYS A 1 169 ? 3.280 -18.621 27.685 1.00 35.75 169 CYS A O 1
ATOM 1251 N N . THR A 1 170 ? 1.886 -19.399 29.239 1.00 39.66 170 THR A N 1
ATOM 1252 C CA . THR A 1 170 ? 2.541 -20.675 29.486 1.00 39.66 170 THR A CA 1
ATOM 1253 C C . THR A 1 170 ? 1.996 -21.635 28.443 1.00 39.66 170 THR A C 1
ATOM 1255 O O . THR A 1 170 ? 1.015 -22.333 28.667 1.00 39.66 170 THR A O 1
ATOM 1258 N N . ILE A 1 171 ? 2.650 -21.685 27.283 1.00 44.53 171 ILE A N 1
ATOM 1259 C CA . ILE A 1 171 ? 2.752 -22.972 26.604 1.00 44.53 171 ILE A CA 1
ATOM 1260 C C . ILE A 1 171 ? 3.487 -23.850 27.617 1.00 44.53 171 ILE A C 1
ATOM 1262 O O . ILE A 1 171 ? 4.696 -23.681 27.819 1.00 44.53 171 ILE A O 1
ATOM 1266 N N . GLU A 1 172 ? 2.745 -24.692 28.340 1.00 36.50 172 GLU A N 1
ATOM 1267 C CA . GLU A 1 172 ? 3.331 -25.801 29.078 1.00 36.50 172 GLU A CA 1
ATOM 1268 C C . GLU A 1 172 ? 4.211 -26.542 28.079 1.00 36.50 172 GLU A C 1
ATOM 1270 O O . GLU A 1 172 ? 3.741 -27.150 27.117 1.00 36.50 172 GLU A O 1
ATOM 1275 N N . ALA A 1 173 ? 5.523 -26.390 28.232 1.00 37.97 173 ALA A N 1
ATOM 1276 C CA . ALA A 1 173 ? 6.429 -27.210 27.466 1.00 37.97 173 ALA A CA 1
ATOM 1277 C C . ALA A 1 173 ? 6.198 -28.637 27.925 1.00 37.97 173 ALA A C 1
ATOM 1279 O O . ALA A 1 173 ? 6.317 -28.925 29.117 1.00 37.97 173 ALA A O 1
ATOM 1280 N N . ALA A 1 174 ? 5.893 -29.508 26.969 1.00 38.19 174 ALA A N 1
ATOM 1281 C CA . ALA A 1 174 ? 5.919 -30.936 27.197 1.00 38.19 174 ALA A CA 1
ATOM 1282 C C . ALA A 1 174 ? 7.240 -31.302 27.912 1.00 38.19 174 ALA A C 1
ATOM 1284 O O . ALA A 1 174 ? 8.313 -30.831 27.498 1.00 38.19 174 ALA A O 1
ATOM 1285 N N . PRO A 1 175 ? 7.186 -32.084 29.002 1.00 33.50 175 PRO A N 1
ATOM 1286 C CA . PRO A 1 175 ? 8.377 -32.455 29.751 1.00 33.50 175 PRO A CA 1
ATOM 1287 C C . PRO A 1 175 ? 9.321 -33.244 28.832 1.00 33.50 175 PRO A C 1
ATOM 1289 O O . PRO A 1 175 ? 8.959 -34.303 28.330 1.00 33.50 175 PRO A O 1
ATOM 1292 N N . GLY A 1 176 ? 10.521 -32.703 28.582 1.00 43.50 176 GLY A N 1
ATOM 1293 C CA . GLY A 1 176 ? 11.579 -33.373 27.807 1.00 43.50 176 GLY A CA 1
ATOM 1294 C C . GLY A 1 176 ? 12.227 -32.568 26.673 1.00 43.50 176 GLY A C 1
ATOM 1295 O O . GLY A 1 176 ? 13.189 -33.042 26.079 1.00 43.50 176 GLY A O 1
ATOM 1296 N N . SER A 1 177 ? 11.767 -31.352 26.364 1.00 37.38 177 SER A N 1
ATOM 1297 C CA . SER A 1 177 ? 12.417 -30.502 25.351 1.00 37.38 177 SER A CA 1
ATOM 1298 C C . SER A 1 177 ? 13.608 -29.723 25.951 1.00 37.38 177 SER A C 1
ATOM 1300 O O . SER A 1 177 ? 13.404 -28.919 26.868 1.00 37.38 177 SER A O 1
ATOM 1302 N N . PRO A 1 178 ? 14.854 -29.897 25.456 1.00 34.12 178 PRO A N 1
ATOM 1303 C CA . PRO A 1 178 ? 15.986 -29.094 25.903 1.00 34.12 178 PRO A CA 1
ATOM 1304 C C . PRO A 1 178 ? 15.841 -27.664 25.366 1.00 34.12 178 PRO A C 1
ATOM 1306 O O . PRO A 1 178 ? 16.181 -27.358 24.224 1.00 34.12 178 PRO A O 1
ATOM 1309 N N . ARG A 1 179 ? 15.326 -26.759 26.203 1.00 43.38 179 ARG A N 1
ATOM 1310 C CA . ARG A 1 179 ? 15.335 -25.315 25.938 1.00 43.38 179 ARG A CA 1
ATOM 1311 C C . ARG A 1 179 ? 16.696 -24.723 26.280 1.00 43.38 179 ARG A C 1
ATOM 1313 O O . ARG A 1 179 ? 16.859 -24.064 27.298 1.00 43.38 179 ARG A O 1
ATOM 1320 N N . THR A 1 180 ? 17.654 -24.902 25.382 1.00 36.84 180 THR A N 1
ATOM 1321 C CA . THR A 1 180 ? 18.793 -23.988 25.256 1.00 36.84 180 THR A CA 1
ATOM 1322 C C . THR A 1 180 ? 19.069 -23.760 23.779 1.00 36.84 180 THR A C 1
ATOM 1324 O O . THR A 1 180 ? 19.873 -24.456 23.169 1.00 36.84 180 THR A O 1
ATOM 1327 N N . SER A 1 181 ? 18.406 -22.769 23.188 1.00 39.34 181 SER A N 1
ATOM 1328 C CA . SER A 1 181 ? 18.976 -22.080 22.033 1.00 39.34 181 SER A CA 1
ATOM 1329 C C . SER A 1 181 ? 20.182 -21.270 22.539 1.00 39.34 181 SER A C 1
ATOM 1331 O O . SER A 1 181 ? 19.992 -20.390 23.388 1.00 39.34 181 SER A O 1
ATOM 1333 N N . PRO A 1 182 ? 21.416 -21.564 22.100 1.00 38.34 182 PRO A N 1
ATOM 1334 C CA . PRO A 1 182 ? 22.600 -20.852 22.557 1.00 38.34 182 PRO A CA 1
ATOM 1335 C C . PRO A 1 182 ? 22.579 -19.451 21.941 1.00 38.34 182 PRO A C 1
ATOM 1337 O O . PRO A 1 182 ? 22.674 -19.311 20.726 1.00 38.34 182 PRO A O 1
ATOM 1340 N N . GLY A 1 183 ? 22.415 -18.404 22.753 1.00 39.78 183 GLY A N 1
ATOM 1341 C CA . GLY A 1 183 ? 22.583 -17.041 22.234 1.00 39.78 183 GLY A CA 1
ATOM 1342 C C . GLY A 1 183 ? 21.962 -15.888 23.013 1.00 39.78 183 GLY A C 1
ATOM 1343 O O . GLY A 1 183 ? 22.344 -14.752 22.766 1.00 39.78 183 GLY A O 1
ATOM 1344 N N . CYS A 1 184 ? 21.064 -16.119 23.973 1.00 39.41 184 CYS A N 1
ATOM 1345 C CA . CYS A 1 184 ? 20.516 -15.021 24.778 1.00 39.41 184 CYS A CA 1
ATOM 1346 C C . CYS A 1 184 ? 20.930 -15.128 26.245 1.00 39.41 184 CYS A C 1
ATOM 1348 O O . CYS A 1 184 ? 20.188 -15.624 27.087 1.00 39.41 184 CYS A O 1
ATOM 1350 N N . LYS A 1 185 ? 22.105 -14.581 26.559 1.00 33.12 185 LYS A N 1
ATOM 1351 C CA . LYS A 1 185 ? 22.339 -13.936 27.853 1.00 33.12 185 LYS A CA 1
ATOM 1352 C C . LYS A 1 185 ? 22.829 -12.514 27.584 1.00 33.12 185 LYS A C 1
ATOM 1354 O O . LYS A 1 185 ? 23.880 -12.379 26.962 1.00 33.12 185 LYS A O 1
ATOM 1359 N N . PRO A 1 186 ? 22.124 -11.464 28.033 1.00 41.47 186 PRO A N 1
ATOM 1360 C CA . PRO A 1 186 ? 22.767 -10.168 28.159 1.00 41.47 186 PRO A CA 1
ATOM 1361 C C . PRO A 1 186 ? 23.754 -10.243 29.343 1.00 41.47 186 PRO A C 1
ATOM 1363 O O . PRO A 1 186 ? 23.423 -10.861 30.363 1.00 41.47 186 PRO A O 1
ATOM 1366 N N . PRO A 1 187 ? 24.969 -9.676 29.241 1.00 39.78 187 PRO A N 1
ATOM 1367 C CA . PRO A 1 187 ? 25.863 -9.586 30.386 1.00 39.78 187 PRO A CA 1
ATOM 1368 C C . PRO A 1 187 ? 25.304 -8.598 31.416 1.00 39.78 187 PRO A C 1
ATOM 1370 O O . PRO A 1 187 ? 24.743 -7.556 31.078 1.00 39.78 187 PRO A O 1
ATOM 1373 N N . ALA A 1 188 ? 25.438 -8.962 32.689 1.00 39.56 188 ALA A N 1
ATOM 1374 C CA . ALA A 1 188 ? 24.933 -8.186 33.807 1.00 39.56 188 ALA A CA 1
ATOM 1375 C C . ALA A 1 188 ? 25.818 -6.957 34.064 1.00 39.56 188 ALA A C 1
ATOM 1377 O O . ALA A 1 188 ? 26.997 -7.098 34.377 1.00 39.56 188 ALA A O 1
ATOM 1378 N N . GLY A 1 189 ? 25.203 -5.773 33.986 1.00 54.88 189 GLY A N 1
ATOM 1379 C CA . GLY A 1 189 ? 25.735 -4.523 34.527 1.00 54.88 189 GLY A CA 1
ATOM 1380 C C . GLY A 1 189 ? 26.330 -3.559 33.501 1.00 54.88 189 GLY A C 1
ATOM 1381 O O . GLY A 1 189 ? 27.538 -3.539 33.312 1.00 54.88 189 GLY A O 1
ATOM 1382 N N . MET A 1 190 ? 25.498 -2.682 32.929 1.00 29.72 190 MET A N 1
ATOM 1383 C CA . MET A 1 190 ? 25.874 -1.292 32.621 1.00 29.72 190 MET A CA 1
ATOM 1384 C C . MET A 1 190 ? 24.635 -0.443 32.283 1.00 29.72 190 MET A C 1
ATOM 1386 O O . MET A 1 190 ? 23.709 -0.961 31.659 1.00 29.72 190 MET A O 1
ATOM 1390 N N . PRO A 1 191 ? 24.608 0.853 32.654 1.00 42.59 191 PRO A N 1
ATOM 1391 C CA . PRO A 1 191 ? 23.668 1.811 32.097 1.00 42.59 191 PRO A CA 1
ATOM 1392 C C . PRO A 1 191 ? 24.224 2.421 30.798 1.00 42.59 191 PRO A C 1
ATOM 1394 O O . PRO A 1 191 ? 25.200 3.169 30.824 1.00 42.59 191 PRO A O 1
ATOM 1397 N N . ARG A 1 192 ? 23.580 2.103 29.677 1.00 48.00 192 ARG A N 1
ATOM 1398 C CA . ARG A 1 192 ? 23.026 2.990 28.635 1.00 48.00 192 ARG A CA 1
ATOM 1399 C C . ARG A 1 192 ? 22.366 2.112 27.580 1.00 48.00 192 ARG A C 1
ATOM 1401 O O . ARG A 1 192 ? 22.989 1.099 27.200 1.00 48.00 192 ARG A O 1
#